Protein AF-B0E8V1-F1 (afdb_monomer)

Mean predicted aligned error: 4.67 Å

Nearest PDB structures (foldseek):
  6nig-assembly1_B  TM=5.002E-01  e=4.364E-02  Homo sapiens
  6loj-assembly1_A  TM=4.757E-01  e=1.336E-01  Shigella flexneri
  8vh4-assembly1_A  TM=4.862E-01  e=1.135E+00  Homo sapiens
  3a7b-assembly1_A  TM=3.003E-01  e=2.513E-01  Mus musculus
  3o53-assembly1_A  TM=4.246E-01  e=2.035E+00  Anopheles gambiae

Foldseek 3Di:
DPPQDEDEDDLCDQEDADEPHHDPCPQSVLNHQYYEYQEDDPHANPNHAEYEHAAHPDCPPLLRYCYQEYEYECYEDAEAAAQNHNHQEYHYECYEYAEYHHHLNHQYYAYENYEYQEYEDHQNHAYYHAYQHQNHAYYHHDAAYAEEEHENPQNHAAYEHHPNHQAYHYDPNCCVRHPCSVSCVVVVRYD

Sequence (191 aa):
MDVQCEWILPTTITELSALKENITNLSQLQQLKELTFSSIPQCSLEQLTSLELYEPQDFNGIEKLKCQEIHIFYYRGQELNLDKSTAKKIIIRDCFSNSLHLGNQVERLEISSSEFKTIECPESLKDLVLNNLDNLEEIKFNKSLKTFQCMRCMKLTKTELPITVESIKMMRSEQKHILNLDYFKEHNIIN

Structure (mmCIF, N/CA/C/O backbone):
data_AF-B0E8V1-F1
#
_entry.id   AF-B0E8V1-F1
#
loop_
_atom_site.group_PDB
_atom_site.id
_atom_site.type_symbol
_atom_site.label_atom_id
_atom_site.label_alt_id
_atom_site.label_comp_id
_atom_site.label_asym_id
_atom_site.label_entity_id
_atom_site.label_seq_id
_atom_site.pdbx_PDB_ins_code
_atom_site.Cartn_x
_atom_site.Cartn_y
_atom_site.Cartn_z
_atom_site.occupancy
_atom_site.B_iso_or_equiv
_atom_site.auth_seq_id
_atom_site.auth_comp_id
_atom_site.auth_asym_id
_atom_site.auth_atom_id
_atom_site.pdbx_PDB_model_num
ATOM 1 N N . MET A 1 1 ? -3.140 2.543 -36.703 1.00 46.78 1 MET A N 1
ATOM 2 C CA . MET A 1 1 ? -1.771 2.033 -36.503 1.00 46.78 1 MET A CA 1
ATOM 3 C C . MET A 1 1 ? -1.150 2.942 -35.474 1.00 46.78 1 MET A C 1
ATOM 5 O O . MET A 1 1 ? -0.819 4.066 -35.826 1.00 46.78 1 MET A O 1
ATOM 9 N N . ASP A 1 2 ? -1.081 2.501 -34.223 1.00 55.19 2 ASP A N 1
ATOM 10 C CA . ASP A 1 2 ? -0.285 3.214 -33.229 1.00 55.19 2 ASP A CA 1
ATOM 11 C C . ASP A 1 2 ? 1.179 2.946 -33.568 1.00 55.19 2 ASP A C 1
ATOM 13 O O . ASP A 1 2 ? 1.620 1.797 -33.608 1.00 55.19 2 ASP A O 1
ATOM 17 N N . VAL A 1 3 ? 1.907 3.997 -33.940 1.00 57.19 3 VAL A N 1
ATOM 18 C CA . VAL A 1 3 ? 3.350 3.910 -34.156 1.00 57.19 3 VAL A CA 1
ATOM 19 C C . VAL A 1 3 ? 3.968 3.771 -32.770 1.00 57.19 3 VAL A C 1
ATOM 21 O O . VAL A 1 3 ? 4.026 4.743 -32.024 1.00 57.19 3 VAL A O 1
ATOM 24 N N . GLN A 1 4 ? 4.382 2.559 -32.401 1.00 65.19 4 GLN A N 1
ATOM 25 C CA . GLN A 1 4 ? 5.199 2.364 -31.207 1.00 65.19 4 GLN A CA 1
ATOM 26 C C . GLN A 1 4 ? 6.587 2.935 -31.493 1.00 65.19 4 GLN A C 1
ATOM 28 O O . GLN A 1 4 ? 7.380 2.338 -32.219 1.00 65.19 4 GLN A O 1
ATOM 33 N N . CYS A 1 5 ? 6.849 4.128 -30.969 1.00 74.62 5 CYS A N 1
ATOM 34 C CA . CYS A 1 5 ? 8.179 4.712 -30.971 1.00 74.62 5 CYS A CA 1
ATOM 35 C C . CYS A 1 5 ? 9.061 3.961 -29.965 1.00 74.62 5 CYS A C 1
ATOM 37 O O . CYS A 1 5 ? 8.652 3.712 -28.831 1.00 74.62 5 CYS A O 1
ATOM 39 N N . GLU A 1 6 ? 10.274 3.606 -30.382 1.00 86.12 6 GLU A N 1
ATOM 40 C CA . GLU A 1 6 ? 11.307 3.089 -29.487 1.00 86.12 6 GLU A CA 1
ATOM 41 C C . GLU A 1 6 ? 12.130 4.255 -28.942 1.00 86.12 6 GLU A C 1
ATOM 43 O O . GLU A 1 6 ? 12.657 5.068 -29.706 1.00 86.12 6 GLU A O 1
ATOM 48 N N . TRP A 1 7 ? 12.251 4.337 -27.619 1.00 88.44 7 TRP A N 1
ATOM 49 C CA . TRP A 1 7 ? 12.996 5.401 -26.957 1.00 88.44 7 TRP A CA 1
ATOM 50 C C . TRP A 1 7 ? 14.296 4.869 -26.360 1.00 88.44 7 TRP A C 1
ATOM 52 O O . TRP A 1 7 ? 14.299 3.934 -25.557 1.00 88.44 7 TRP A O 1
ATOM 62 N N . ILE A 1 8 ? 15.401 5.532 -26.706 1.00 92.31 8 ILE A N 1
ATOM 63 C CA . ILE A 1 8 ? 16.705 5.357 -26.064 1.00 92.31 8 ILE A CA 1
ATOM 64 C C . ILE A 1 8 ? 16.960 6.598 -25.214 1.00 92.31 8 ILE A C 1
ATOM 66 O O . ILE A 1 8 ? 17.094 7.703 -25.742 1.00 92.31 8 ILE A O 1
ATOM 70 N N . LEU A 1 9 ? 17.023 6.422 -23.896 1.00 94.69 9 LEU A N 1
ATOM 71 C CA . LEU A 1 9 ? 17.174 7.523 -22.947 1.00 94.69 9 LEU A CA 1
ATOM 72 C C . LEU A 1 9 ? 18.628 7.674 -22.471 1.00 94.69 9 LEU A C 1
ATOM 74 O O . LEU A 1 9 ? 19.366 6.684 -22.426 1.00 94.69 9 LEU A O 1
ATOM 78 N N . PRO A 1 10 ? 19.064 8.882 -22.069 1.00 95.88 10 PRO A N 1
ATOM 79 C CA . PRO A 1 10 ? 20.364 9.068 -21.431 1.00 95.88 10 PRO A CA 1
ATOM 80 C C . PRO A 1 10 ? 20.488 8.237 -20.144 1.00 95.88 10 PRO A C 1
ATOM 82 O O . PRO A 1 10 ? 19.587 8.227 -19.312 1.00 95.88 10 PRO A O 1
ATOM 85 N N . THR A 1 11 ? 21.630 7.585 -19.923 1.00 96.00 11 THR A N 1
ATOM 86 C CA . THR A 1 11 ? 21.854 6.729 -18.736 1.00 96.00 11 THR A CA 1
ATOM 87 C C . THR A 1 11 ? 22.019 7.505 -17.425 1.00 96.00 11 THR A C 1
ATOM 89 O O . THR A 1 11 ? 22.091 6.904 -16.354 1.00 96.00 11 THR A O 1
ATOM 92 N N . THR 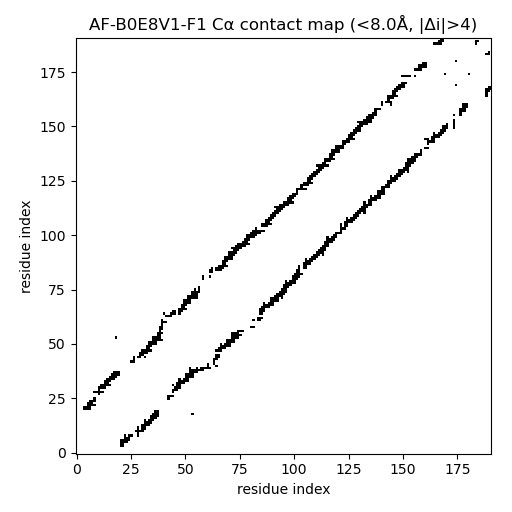A 1 12 ? 22.074 8.835 -17.503 1.00 96.81 12 THR A N 1
ATOM 93 C CA . THR A 1 12 ? 22.206 9.752 -16.366 1.00 96.81 12 THR A CA 1
ATOM 94 C C . THR A 1 12 ? 20.867 10.192 -15.779 1.00 96.81 12 THR A C 1
ATOM 96 O O . THR A 1 12 ? 20.864 10.993 -14.848 1.00 96.81 12 THR A O 1
ATOM 99 N N . ILE A 1 13 ? 19.728 9.755 -16.334 1.00 97.12 13 ILE A N 1
ATOM 100 C CA . ILE A 1 13 ? 18.427 10.135 -15.776 1.00 97.12 13 ILE A CA 1
ATOM 101 C C . ILE A 1 13 ? 18.229 9.501 -14.397 1.00 97.12 13 ILE A C 1
ATOM 103 O O . ILE A 1 13 ? 18.577 8.341 -14.168 1.00 97.12 13 ILE A O 1
ATOM 107 N N . THR A 1 14 ? 17.650 10.273 -13.484 1.00 97.62 14 THR A N 1
ATOM 108 C CA . THR A 1 14 ? 17.331 9.833 -12.120 1.00 97.62 14 THR A CA 1
ATOM 109 C C . THR A 1 14 ? 15.835 9.659 -11.899 1.00 97.62 14 THR A C 1
ATOM 111 O O . THR A 1 14 ? 15.440 8.946 -10.982 1.00 97.62 14 THR A O 1
ATOM 114 N N . GLU A 1 15 ? 15.013 10.255 -12.757 1.00 97.88 15 GLU A N 1
ATOM 115 C CA . GLU A 1 15 ? 13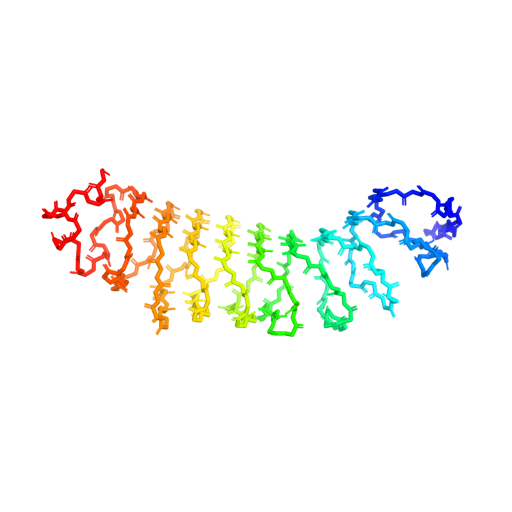.554 10.235 -12.692 1.00 97.88 15 GLU A CA 1
ATOM 116 C C . GLU A 1 15 ? 13.009 9.994 -14.102 1.00 97.88 15 GLU A C 1
ATOM 118 O O . GLU A 1 15 ? 13.502 10.577 -15.074 1.00 97.88 15 GLU A O 1
ATOM 123 N N . LEU A 1 16 ? 12.012 9.121 -14.224 1.00 96.75 16 LEU A N 1
ATOM 124 C CA . LEU A 1 16 ? 11.373 8.810 -15.498 1.00 96.75 16 LEU A CA 1
ATOM 125 C C . LEU A 1 16 ? 9.877 8.588 -15.306 1.00 96.75 16 LEU A C 1
ATOM 127 O O . LEU A 1 16 ? 9.473 7.736 -14.524 1.00 96.75 16 LEU A O 1
ATOM 131 N N . SER A 1 17 ? 9.066 9.286 -16.098 1.00 95.81 17 SER A N 1
ATOM 132 C CA . SER A 1 17 ? 7.646 8.983 -16.270 1.00 95.81 17 SER A CA 1
ATOM 133 C C . SER A 1 17 ? 7.377 8.663 -17.733 1.00 95.81 17 SER A C 1
ATOM 135 O O . SER A 1 17 ? 7.611 9.499 -18.605 1.00 95.81 17 SER A O 1
ATOM 137 N N . ALA A 1 18 ? 6.963 7.425 -18.005 1.00 91.38 18 ALA A N 1
ATOM 138 C CA . ALA A 1 18 ? 6.859 6.895 -19.362 1.00 91.38 18 ALA A CA 1
ATOM 139 C C . ALA A 1 18 ? 5.704 5.886 -19.474 1.00 91.38 18 ALA A C 1
ATOM 141 O O . ALA A 1 18 ? 5.903 4.680 -19.584 1.00 91.38 18 ALA A O 1
ATOM 142 N N . LEU A 1 19 ? 4.462 6.361 -19.402 1.00 88.69 19 LEU A N 1
ATOM 143 C CA . LEU A 1 19 ? 3.285 5.490 -19.447 1.00 88.69 19 LEU A CA 1
ATOM 144 C C . LEU A 1 19 ? 3.106 4.859 -20.833 1.00 88.69 19 LEU A C 1
ATOM 146 O O . LEU A 1 19 ? 2.995 5.575 -21.819 1.00 88.69 19 LEU A O 1
ATOM 150 N N . LYS A 1 20 ? 3.000 3.525 -20.900 1.00 81.75 20 LYS A N 1
ATOM 151 C CA . LYS A 1 20 ? 2.760 2.760 -22.145 1.00 81.75 20 LYS A CA 1
ATOM 152 C C . LYS A 1 20 ? 3.819 2.981 -23.250 1.00 81.75 20 LYS A C 1
ATOM 154 O O . LYS A 1 20 ? 3.571 2.633 -24.402 1.00 81.75 20 LYS A O 1
ATOM 159 N N . GLU A 1 21 ? 4.999 3.494 -22.897 1.00 81.88 21 GLU A N 1
ATOM 160 C CA . GLU A 1 21 ? 6.117 3.727 -23.822 1.00 81.88 21 GLU A CA 1
ATOM 161 C C . GLU A 1 21 ? 7.075 2.528 -23.887 1.00 81.88 21 GLU A C 1
ATOM 163 O O . GLU A 1 21 ? 7.323 1.848 -22.887 1.00 81.88 21 GLU A O 1
ATOM 168 N N . ASN A 1 22 ? 7.677 2.300 -25.058 1.00 85.06 22 ASN A N 1
ATOM 169 C CA . ASN A 1 22 ? 8.694 1.265 -25.244 1.00 85.06 22 ASN A CA 1
ATOM 170 C C . ASN A 1 22 ? 10.109 1.842 -25.048 1.00 85.06 22 ASN A C 1
ATOM 172 O O . ASN A 1 22 ? 10.706 2.395 -25.976 1.00 85.06 22 ASN A O 1
ATOM 176 N N . ILE A 1 23 ? 10.649 1.725 -23.830 1.00 90.88 23 ILE A N 1
ATOM 177 C CA . ILE A 1 23 ? 12.016 2.156 -23.493 1.00 90.88 23 ILE A CA 1
ATOM 178 C C . ILE A 1 23 ? 12.990 0.988 -23.697 1.00 90.88 23 ILE A C 1
ATOM 180 O O . ILE A 1 23 ? 13.090 0.091 -22.858 1.00 90.88 23 ILE A O 1
ATOM 184 N N . THR A 1 24 ? 13.757 1.002 -24.787 1.00 89.75 24 THR A N 1
ATOM 185 C CA . THR A 1 24 ? 14.612 -0.135 -25.181 1.00 89.75 24 THR A CA 1
ATOM 186 C C . THR A 1 24 ? 15.817 -0.331 -24.267 1.00 89.75 24 THR A C 1
ATOM 188 O O . THR A 1 24 ? 16.311 -1.448 -24.120 1.00 89.75 24 THR A O 1
ATOM 191 N N . ASN A 1 25 ? 16.318 0.743 -23.650 1.00 93.75 25 ASN A N 1
ATOM 192 C CA . ASN A 1 25 ? 17.511 0.706 -22.807 1.00 93.75 25 ASN A CA 1
ATOM 193 C C . ASN A 1 25 ? 17.218 0.846 -21.306 1.00 93.75 25 ASN A C 1
ATOM 195 O O . ASN A 1 25 ? 18.120 1.218 -20.558 1.00 93.75 25 ASN A O 1
ATOM 199 N N . LEU A 1 26 ? 16.003 0.512 -20.844 1.00 94.56 26 LEU A N 1
ATOM 200 C CA . LEU A 1 26 ? 15.611 0.630 -19.430 1.00 94.56 26 LEU A CA 1
ATOM 201 C C . LEU A 1 26 ? 16.609 -0.061 -18.482 1.00 94.56 26 LEU A C 1
ATOM 203 O O . LEU A 1 26 ? 16.994 0.507 -17.465 1.00 94.56 26 LEU A O 1
ATOM 207 N N . SER A 1 27 ? 17.126 -1.235 -18.859 1.00 94.56 27 SER A N 1
ATOM 208 C CA . SER A 1 27 ? 18.124 -1.976 -18.072 1.00 94.56 27 SER A CA 1
ATOM 209 C C . SER A 1 27 ? 19.482 -1.274 -17.941 1.00 94.56 27 SER A C 1
ATOM 211 O O . SER A 1 27 ? 20.321 -1.710 -17.157 1.00 94.56 27 SER A O 1
ATOM 213 N N . GLN A 1 28 ? 19.746 -0.221 -18.716 1.00 96.25 28 GLN A N 1
ATOM 214 C CA . GLN A 1 28 ? 20.981 0.568 -18.659 1.00 96.25 28 GLN A CA 1
ATOM 215 C C . GLN A 1 28 ? 20.837 1.810 -17.765 1.00 96.25 28 GLN A C 1
ATOM 217 O O . GLN A 1 28 ? 21.841 2.447 -17.443 1.00 96.25 28 GLN A O 1
ATOM 222 N N . LEU A 1 29 ? 19.617 2.149 -17.332 1.00 96.31 29 LEU A N 1
ATOM 223 C CA . LEU A 1 29 ? 19.309 3.345 -16.540 1.00 96.31 29 LEU A CA 1
ATOM 224 C C . LEU A 1 29 ? 19.600 3.110 -15.048 1.00 96.31 29 LEU A C 1
ATOM 226 O O . LEU A 1 29 ? 18.738 3.246 -14.190 1.00 96.31 29 LEU A O 1
ATOM 230 N N . GLN A 1 30 ? 20.836 2.732 -14.722 1.00 95.50 30 GLN A N 1
ATOM 231 C CA . GLN A 1 30 ? 21.222 2.316 -13.365 1.00 95.50 30 GLN A CA 1
ATOM 232 C C . GLN A 1 30 ? 21.308 3.469 -12.350 1.00 95.50 30 GLN A C 1
ATOM 234 O O . GLN A 1 30 ? 21.492 3.214 -11.165 1.00 95.50 30 GLN A O 1
ATOM 239 N N . GLN A 1 31 ? 21.174 4.726 -12.785 1.00 96.69 31 GLN A N 1
ATOM 240 C CA . GLN A 1 31 ? 21.062 5.896 -11.900 1.00 96.69 31 GLN A CA 1
ATOM 241 C C . GLN A 1 31 ? 19.605 6.254 -11.561 1.00 96.69 31 GLN A C 1
ATOM 243 O O . GLN A 1 31 ? 19.378 7.158 -10.755 1.00 96.69 31 GLN A O 1
ATOM 248 N N . LEU A 1 32 ? 18.634 5.553 -12.157 1.00 97.56 32 LEU A N 1
ATOM 249 C CA . LEU A 1 32 ? 17.210 5.807 -11.985 1.00 97.56 32 LEU A CA 1
ATOM 250 C C . LEU A 1 32 ? 16.774 5.500 -10.547 1.00 97.56 32 LEU A C 1
ATOM 252 O O . LEU A 1 32 ? 16.978 4.392 -10.053 1.00 97.56 32 LEU A O 1
ATOM 256 N N . LYS A 1 33 ? 16.166 6.490 -9.893 1.00 97.62 33 LYS A N 1
ATOM 257 C CA . LYS A 1 33 ? 15.664 6.436 -8.513 1.00 97.62 33 LYS A CA 1
ATOM 258 C C . LYS A 1 33 ? 14.146 6.409 -8.443 1.00 97.62 33 LYS A C 1
ATOM 260 O O . LYS A 1 33 ? 13.596 5.797 -7.525 1.00 97.62 33 LYS A O 1
ATOM 265 N N . GLU A 1 34 ? 13.488 7.040 -9.409 1.00 98.00 34 GLU A N 1
ATOM 266 C CA . GLU A 1 34 ? 12.033 7.134 -9.480 1.00 98.00 34 GLU A CA 1
ATOM 267 C C . GLU A 1 34 ? 11.555 6.748 -10.874 1.00 98.00 34 GLU A C 1
ATOM 269 O O . GLU A 1 34 ? 12.074 7.234 -11.883 1.00 98.00 34 GLU A O 1
ATOM 274 N N . LEU A 1 35 ? 10.573 5.854 -10.924 1.00 97.31 35 LEU A N 1
ATOM 275 C CA . LEU A 1 35 ? 10.002 5.369 -12.169 1.00 97.31 35 LEU A CA 1
ATOM 276 C C . LEU A 1 35 ? 8.482 5.347 -12.078 1.00 97.31 35 LEU A C 1
ATOM 278 O O . LEU A 1 35 ? 7.929 4.635 -11.244 1.00 97.31 35 LEU A O 1
ATOM 282 N N . THR A 1 36 ? 7.822 6.045 -12.994 1.00 97.12 36 THR A N 1
ATOM 283 C CA . THR A 1 36 ? 6.385 5.939 -13.240 1.00 97.12 36 THR A CA 1
ATOM 284 C C . THR A 1 36 ? 6.153 5.172 -14.538 1.00 97.12 36 THR A C 1
ATOM 286 O O . THR A 1 36 ? 6.586 5.593 -15.616 1.00 97.12 36 THR A O 1
ATOM 289 N N . PHE A 1 37 ? 5.475 4.030 -14.442 1.00 94.75 37 PHE A N 1
ATOM 290 C CA . PHE A 1 37 ? 5.303 3.099 -15.555 1.00 94.75 37 PHE A CA 1
ATOM 291 C C . PHE A 1 37 ? 3.935 2.408 -15.531 1.00 94.75 37 PHE A C 1
ATOM 293 O O . PHE A 1 37 ? 3.165 2.546 -14.583 1.00 94.75 37 PHE A O 1
ATOM 300 N N . SER A 1 38 ? 3.613 1.660 -16.589 1.00 93.00 38 SER A N 1
ATOM 301 C CA . SER A 1 38 ? 2.351 0.899 -16.675 1.00 93.00 38 SER A CA 1
ATOM 302 C C . SER A 1 38 ? 2.496 -0.588 -16.342 1.00 93.00 38 SER A C 1
ATOM 304 O O . SER A 1 38 ? 1.504 -1.302 -16.243 1.00 93.00 38 SER A O 1
ATOM 306 N N . SER A 1 39 ? 3.722 -1.081 -16.172 1.00 92.31 39 SER A N 1
ATOM 307 C CA . SER A 1 39 ? 4.012 -2.489 -15.883 1.00 92.31 39 SER A CA 1
ATOM 308 C C . SER A 1 39 ? 5.239 -2.623 -14.988 1.00 92.31 39 SER A C 1
ATOM 310 O O . SER A 1 39 ? 6.014 -1.683 -14.857 1.00 92.31 39 SER A O 1
ATOM 312 N N . ILE A 1 40 ? 5.464 -3.799 -14.404 1.00 93.56 40 ILE A N 1
ATOM 313 C CA . ILE A 1 40 ? 6.697 -4.083 -13.659 1.00 93.56 40 ILE A CA 1
ATOM 314 C C . ILE A 1 40 ? 7.884 -4.203 -14.633 1.00 93.56 40 ILE A C 1
ATOM 316 O O . ILE A 1 40 ? 7.839 -5.060 -15.525 1.00 93.56 40 ILE A O 1
ATOM 320 N N . PRO A 1 41 ? 8.961 -3.404 -14.482 1.00 92.75 41 PRO A N 1
ATOM 321 C CA . PRO A 1 41 ? 10.201 -3.621 -15.222 1.00 92.75 41 PRO A CA 1
ATOM 322 C C . PRO A 1 41 ? 10.751 -5.039 -15.032 1.00 92.75 41 PRO A C 1
ATOM 324 O O . PRO A 1 41 ? 10.920 -5.510 -13.911 1.00 92.75 41 PRO A O 1
ATOM 327 N N . GLN A 1 42 ? 11.092 -5.710 -16.133 1.00 91.19 42 GLN A N 1
ATOM 328 C CA . GLN A 1 42 ? 11.644 -7.075 -16.103 1.00 91.19 42 GLN A CA 1
ATOM 329 C C . GLN A 1 42 ? 13.180 -7.115 -15.998 1.00 91.19 42 GLN A C 1
ATOM 331 O O . GLN A 1 42 ? 13.793 -8.173 -16.150 1.00 91.19 42 GLN A O 1
ATOM 336 N N . CYS A 1 43 ? 13.806 -5.970 -15.723 1.00 91.06 43 CYS A N 1
ATOM 337 C CA . CYS A 1 43 ? 15.243 -5.801 -15.534 1.00 91.06 43 CYS A CA 1
ATOM 338 C C . CYS A 1 43 ? 15.562 -5.273 -14.129 1.00 91.06 43 CYS A C 1
ATOM 340 O O . CYS A 1 43 ? 14.706 -4.674 -13.482 1.00 91.06 43 CYS A O 1
ATOM 342 N N . SER A 1 44 ? 16.808 -5.452 -13.676 1.00 90.81 44 SER A N 1
ATOM 343 C CA . SER A 1 44 ? 17.253 -4.851 -12.412 1.00 90.81 44 SER A CA 1
ATOM 344 C C . SER A 1 44 ? 17.502 -3.349 -12.565 1.00 90.81 44 SER A C 1
ATOM 346 O O . SER A 1 44 ? 18.112 -2.909 -13.545 1.00 90.81 44 SER A O 1
ATOM 348 N N . LEU A 1 45 ? 17.060 -2.584 -11.569 1.00 94.00 45 LEU A N 1
ATOM 349 C CA . LEU A 1 45 ? 17.296 -1.150 -11.416 1.00 94.00 45 LEU A CA 1
ATOM 350 C C . LEU A 1 45 ? 17.818 -0.917 -9.992 1.00 94.00 45 LEU A C 1
ATOM 352 O O . LEU A 1 45 ? 17.043 -0.719 -9.060 1.00 94.00 45 LEU A O 1
ATOM 356 N N . GLU A 1 46 ? 19.137 -1.006 -9.798 1.00 92.25 46 GLU A N 1
ATOM 357 C CA . GLU A 1 46 ? 19.730 -1.136 -8.453 1.00 92.25 46 GLU A CA 1
ATOM 358 C C . GLU A 1 46 ? 19.570 0.111 -7.566 1.00 92.25 46 GLU A C 1
ATOM 360 O O . GLU A 1 46 ? 19.659 0.004 -6.345 1.00 92.25 46 GLU A O 1
ATOM 365 N N . GLN A 1 47 ? 19.357 1.289 -8.159 1.00 95.62 47 GLN A N 1
ATOM 366 C CA . GLN A 1 47 ? 19.163 2.552 -7.433 1.00 95.62 47 GLN A CA 1
ATOM 367 C C . GLN A 1 47 ? 17.685 2.944 -7.285 1.00 95.62 47 GLN A C 1
ATOM 369 O O . GLN A 1 47 ? 17.398 3.982 -6.689 1.00 95.62 47 GLN A O 1
ATOM 374 N N . LEU A 1 48 ? 16.753 2.133 -7.804 1.00 96.69 48 LEU A N 1
ATOM 375 C CA . LEU A 1 48 ? 15.333 2.463 -7.816 1.00 96.69 48 LEU A CA 1
ATOM 376 C C . LEU A 1 48 ? 14.763 2.427 -6.396 1.00 96.69 48 LEU A C 1
ATOM 378 O O . LEU A 1 48 ? 14.637 1.368 -5.783 1.00 96.69 48 LEU A O 1
ATOM 382 N N . THR A 1 49 ? 14.375 3.590 -5.884 1.00 96.50 49 THR A N 1
ATOM 383 C CA . THR A 1 49 ? 13.803 3.741 -4.544 1.00 96.50 49 THR A CA 1
ATOM 384 C C . THR A 1 49 ? 12.283 3.838 -4.558 1.00 96.50 49 THR A C 1
ATOM 386 O O . THR A 1 49 ? 11.656 3.357 -3.612 1.00 96.50 49 THR A O 1
ATOM 389 N N . SER A 1 50 ? 11.704 4.410 -5.619 1.00 97.75 50 SER A N 1
ATOM 390 C CA . SER A 1 50 ? 10.262 4.620 -5.771 1.00 97.75 50 SER A CA 1
ATOM 391 C C . SER A 1 50 ? 9.769 4.104 -7.120 1.00 97.75 50 SER A C 1
ATOM 393 O O . SER A 1 50 ? 10.362 4.406 -8.157 1.00 97.75 50 SER A O 1
ATOM 395 N N . LEU A 1 51 ? 8.680 3.339 -7.103 1.00 97.81 51 LEU A N 1
ATOM 396 C CA . LEU A 1 51 ? 7.999 2.853 -8.299 1.00 97.81 51 LEU A CA 1
ATOM 397 C C . LEU A 1 51 ? 6.524 3.248 -8.251 1.00 97.81 51 LEU A C 1
ATOM 399 O O . LEU A 1 51 ? 5.805 2.862 -7.333 1.00 97.81 51 LEU A O 1
ATOM 403 N N . GLU A 1 52 ? 6.056 3.948 -9.273 1.00 98.19 52 GLU A N 1
ATOM 404 C CA . GLU A 1 52 ? 4.644 4.239 -9.480 1.00 98.19 52 GLU A CA 1
ATOM 405 C C . GLU A 1 52 ? 4.101 3.428 -10.657 1.00 98.19 52 GLU A C 1
ATOM 407 O O . GLU A 1 52 ? 4.652 3.448 -11.759 1.00 98.19 52 GLU A O 1
ATOM 412 N N . LEU A 1 53 ? 2.998 2.722 -10.430 1.00 97.62 53 LEU A N 1
ATOM 413 C CA . LEU A 1 53 ? 2.348 1.877 -11.422 1.00 97.62 53 LEU A CA 1
ATOM 414 C C . LEU A 1 53 ? 0.961 2.417 -11.745 1.00 97.62 53 LEU A C 1
ATOM 416 O O . LEU A 1 53 ? 0.090 2.458 -10.876 1.00 97.62 53 LEU A O 1
ATOM 420 N N . TYR A 1 54 ? 0.748 2.783 -13.006 1.00 97.00 54 TYR A N 1
ATOM 421 C CA . TYR A 1 54 ? -0.541 3.240 -13.523 1.00 97.00 54 TYR A CA 1
ATOM 422 C C . TYR A 1 54 ? -1.199 2.161 -14.376 1.00 97.00 54 TYR A C 1
ATOM 424 O O . TYR A 1 54 ? -0.651 1.763 -15.404 1.00 97.00 54 TYR A O 1
ATOM 432 N N . GLU A 1 55 ? -2.395 1.734 -13.966 1.00 95.88 55 GLU A N 1
ATOM 433 C CA . GLU A 1 55 ? -3.175 0.675 -14.623 1.00 95.88 55 GLU A CA 1
ATOM 434 C C . GLU A 1 55 ? -2.398 -0.653 -14.811 1.00 95.88 55 GLU A C 1
ATOM 436 O O . GLU A 1 55 ? -2.487 -1.261 -15.889 1.00 95.88 55 GLU A O 1
ATOM 441 N N . PRO A 1 56 ? -1.627 -1.140 -13.808 1.00 95.12 56 PRO A N 1
ATOM 442 C CA . PRO A 1 56 ? -0.880 -2.383 -13.969 1.00 95.12 56 PRO A CA 1
ATOM 443 C C . PRO A 1 56 ? -1.825 -3.567 -14.198 1.00 95.12 56 PRO A C 1
ATOM 445 O O . PRO A 1 56 ? -2.916 -3.624 -13.632 1.00 95.12 56 PRO A O 1
ATOM 448 N N . GLN A 1 57 ? -1.396 -4.521 -15.024 1.00 92.00 57 GLN A N 1
ATOM 449 C CA . GLN A 1 57 ? -2.172 -5.732 -15.325 1.00 92.00 57 GLN A CA 1
ATOM 450 C C . GLN A 1 57 ? -1.827 -6.890 -14.380 1.00 92.00 57 GLN A C 1
ATOM 452 O O . GLN A 1 57 ? -2.707 -7.642 -13.965 1.00 92.00 57 GLN A O 1
ATOM 457 N N . ASP A 1 58 ? -0.554 -7.007 -14.002 1.00 91.12 58 ASP A N 1
ATOM 458 C CA . ASP A 1 58 ? -0.051 -7.968 -13.026 1.00 91.12 58 ASP A CA 1
ATOM 459 C C . ASP A 1 58 ? 1.193 -7.413 -12.310 1.00 91.12 58 ASP A C 1
ATOM 461 O O . ASP A 1 58 ? 1.707 -6.345 -12.657 1.00 91.12 58 ASP A O 1
ATOM 465 N N . PHE A 1 59 ? 1.655 -8.137 -11.290 1.00 93.50 59 PHE A N 1
ATOM 466 C CA . PHE A 1 59 ? 2.799 -7.764 -10.452 1.00 93.50 59 PHE A CA 1
ATOM 467 C C . PHE A 1 59 ? 3.953 -8.776 -10.558 1.00 93.50 59 PHE A C 1
ATOM 469 O O . PHE A 1 59 ? 4.780 -8.892 -9.651 1.00 93.50 59 PHE A O 1
ATOM 476 N N . ASN A 1 60 ? 4.026 -9.541 -11.652 1.00 91.56 60 ASN A N 1
ATOM 477 C CA . ASN A 1 60 ? 5.051 -10.565 -11.819 1.00 91.56 60 ASN A CA 1
ATOM 478 C C . ASN A 1 60 ? 6.452 -9.945 -11.916 1.00 91.56 60 ASN A C 1
ATOM 480 O O . ASN A 1 60 ? 6.716 -9.052 -12.726 1.00 91.56 60 ASN A O 1
ATOM 484 N N . GLY A 1 61 ? 7.382 -10.470 -11.116 1.00 91.19 61 GLY A N 1
ATOM 485 C CA . GLY A 1 61 ? 8.762 -9.995 -11.070 1.00 91.19 61 GLY A CA 1
ATOM 486 C C . GLY A 1 61 ? 8.984 -8.808 -10.136 1.00 91.19 61 GLY A C 1
ATOM 487 O O . GLY A 1 61 ? 10.100 -8.288 -10.114 1.00 91.19 61 GLY A O 1
ATOM 488 N N . ILE A 1 62 ? 7.979 -8.394 -9.352 1.00 93.06 62 ILE A N 1
ATOM 489 C CA . ILE A 1 62 ? 8.121 -7.313 -8.368 1.00 93.06 62 ILE A CA 1
ATOM 490 C C . ILE A 1 62 ? 9.265 -7.577 -7.376 1.00 93.06 62 ILE A C 1
ATOM 492 O O . ILE A 1 62 ? 9.939 -6.644 -6.955 1.00 93.06 62 ILE A O 1
ATOM 496 N N . GLU A 1 63 ? 9.561 -8.845 -7.077 1.00 91.12 63 GLU A N 1
ATOM 497 C CA . GLU A 1 63 ? 10.656 -9.267 -6.196 1.00 91.12 63 GLU A CA 1
ATOM 498 C C . GLU A 1 63 ? 12.056 -8.916 -6.710 1.00 91.12 63 GLU A C 1
ATOM 500 O O . GLU A 1 63 ? 13.023 -8.912 -5.949 1.00 91.12 63 GLU A O 1
ATOM 505 N N . LYS A 1 64 ? 12.185 -8.641 -8.013 1.00 89.00 64 LYS A N 1
ATOM 506 C CA . LYS A 1 64 ? 13.453 -8.232 -8.628 1.00 89.00 64 LYS A CA 1
ATOM 507 C C . LYS A 1 64 ? 13.748 -6.754 -8.383 1.00 89.00 64 LYS A C 1
ATOM 509 O O . LYS A 1 64 ? 14.890 -6.332 -8.554 1.00 89.00 64 LYS A O 1
ATOM 514 N N . LEU A 1 65 ? 12.737 -5.972 -8.004 1.00 90.75 65 LEU A N 1
ATOM 515 C CA . LEU A 1 65 ? 12.849 -4.538 -7.782 1.00 90.75 65 LEU A CA 1
ATOM 516 C C . LEU A 1 65 ? 13.035 -4.268 -6.293 1.00 90.75 65 LEU A C 1
ATOM 518 O O . LEU A 1 65 ? 12.158 -4.545 -5.480 1.00 90.75 65 LEU A O 1
ATOM 522 N N . LYS A 1 66 ? 14.180 -3.687 -5.933 1.00 87.75 66 LYS A N 1
ATOM 523 C CA . LYS A 1 66 ? 14.526 -3.352 -4.543 1.00 87.75 66 LYS A CA 1
ATOM 524 C C . LYS A 1 66 ? 13.967 -1.989 -4.116 1.00 87.75 66 LYS A C 1
ATOM 526 O O . LYS A 1 66 ? 14.667 -1.188 -3.496 1.00 87.75 66 LYS A O 1
ATOM 531 N N . CYS A 1 67 ? 12.712 -1.713 -4.458 1.00 92.12 67 CYS A N 1
ATOM 532 C CA . CYS A 1 67 ? 12.075 -0.437 -4.146 1.00 92.12 67 CYS A CA 1
ATOM 533 C C . CYS A 1 67 ? 11.751 -0.341 -2.652 1.0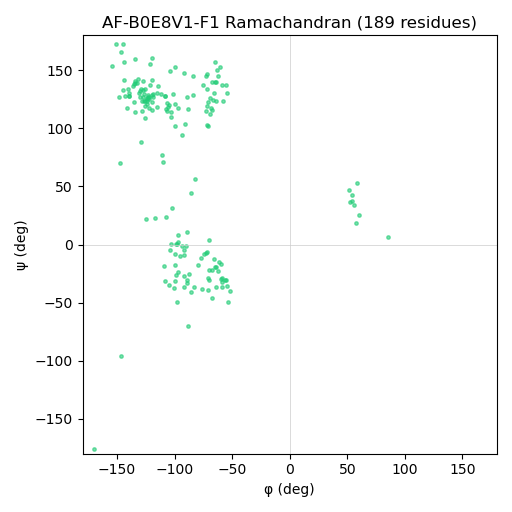0 92.12 67 CYS A C 1
ATOM 535 O O . CYS A 1 67 ? 11.393 -1.334 -2.016 1.00 92.12 67 CYS A O 1
ATOM 537 N N . GLN A 1 68 ? 11.861 0.867 -2.097 1.00 95.44 68 GLN A N 1
ATOM 538 C CA . GLN A 1 68 ? 11.422 1.175 -0.733 1.00 95.44 68 GLN A CA 1
ATOM 539 C C . GLN A 1 68 ? 9.957 1.618 -0.709 1.00 95.44 68 GLN A C 1
ATOM 541 O O . GLN A 1 68 ? 9.252 1.354 0.268 1.00 95.44 68 GLN A O 1
ATOM 546 N N . GLU A 1 69 ? 9.505 2.257 -1.788 1.00 98.00 69 GLU A N 1
ATOM 547 C CA . GLU A 1 69 ? 8.167 2.812 -1.934 1.00 98.00 69 GLU A CA 1
ATOM 548 C C . GLU A 1 69 ? 7.524 2.350 -3.246 1.00 98.00 69 GLU A C 1
ATOM 550 O O . GLU A 1 69 ? 8.161 2.362 -4.300 1.00 98.00 69 GLU A O 1
ATOM 555 N N . ILE A 1 70 ? 6.264 1.920 -3.167 1.00 98.19 70 ILE A N 1
ATOM 556 C CA . ILE A 1 70 ? 5.449 1.563 -4.330 1.00 98.19 70 ILE A CA 1
ATOM 557 C C . ILE A 1 70 ? 4.127 2.321 -4.270 1.00 98.19 70 ILE A C 1
ATOM 559 O O . ILE A 1 70 ? 3.440 2.306 -3.247 1.00 98.19 70 ILE A O 1
ATOM 563 N N . HIS A 1 71 ? 3.746 2.924 -5.391 1.00 98.50 71 HIS A N 1
ATOM 564 C CA . HIS A 1 71 ? 2.431 3.516 -5.599 1.00 98.50 71 HIS A CA 1
ATOM 565 C C . HIS A 1 71 ? 1.692 2.751 -6.685 1.00 98.50 71 HIS A C 1
ATOM 567 O O . HIS A 1 71 ? 2.263 2.434 -7.726 1.00 98.50 71 HIS A O 1
ATOM 573 N N . ILE A 1 72 ? 0.416 2.468 -6.457 1.00 98.31 72 ILE A N 1
ATOM 574 C CA . ILE A 1 72 ? -0.432 1.739 -7.395 1.00 98.31 72 ILE A CA 1
ATOM 575 C C . ILE A 1 72 ? -1.682 2.560 -7.643 1.00 98.31 72 ILE A C 1
ATOM 577 O O . ILE A 1 72 ? -2.422 2.886 -6.713 1.00 98.31 72 ILE A O 1
ATOM 581 N N . PHE A 1 73 ? -1.925 2.850 -8.913 1.00 98.12 73 PHE A N 1
ATOM 582 C CA . PHE A 1 73 ? -3.055 3.630 -9.375 1.00 98.12 73 PHE A CA 1
ATOM 583 C C . PHE A 1 73 ? -3.884 2.804 -10.349 1.00 98.12 73 PHE A C 1
ATOM 585 O O . PHE A 1 73 ? -3.350 2.147 -11.244 1.00 98.12 73 PHE A O 1
ATOM 592 N N . TYR A 1 74 ? -5.206 2.875 -10.205 1.00 97.06 74 TYR A N 1
ATOM 593 C CA . TYR A 1 74 ? -6.154 2.353 -11.193 1.00 97.06 74 TYR A CA 1
ATOM 594 C C . TYR A 1 74 ? -6.055 0.842 -11.480 1.00 97.06 74 TYR A C 1
ATOM 596 O O . TYR A 1 74 ? -6.493 0.383 -12.533 1.00 97.06 74 TYR A O 1
ATOM 604 N N . TYR A 1 75 ? -5.551 0.036 -10.540 1.00 96.75 75 TYR A N 1
ATOM 605 C CA . TYR A 1 75 ? -5.568 -1.425 -10.674 1.00 96.75 75 TYR A CA 1
ATOM 606 C C . TYR A 1 75 ? -7.007 -1.965 -10.689 1.00 96.75 75 TYR A C 1
ATOM 608 O O . TYR A 1 75 ? -7.873 -1.494 -9.942 1.00 96.75 75 TYR A O 1
ATOM 616 N N . ARG A 1 76 ? -7.274 -2.959 -11.540 1.00 95.44 76 ARG A N 1
ATOM 617 C CA . ARG A 1 76 ? -8.551 -3.680 -11.618 1.00 95.44 76 ARG A CA 1
ATOM 618 C C . ARG A 1 76 ? -8.255 -5.173 -11.697 1.00 95.44 76 ARG A C 1
ATOM 620 O O . ARG A 1 76 ? -7.709 -5.634 -12.692 1.00 95.44 76 ARG A O 1
ATOM 627 N N . GLY A 1 77 ? -8.641 -5.929 -10.679 1.00 92.88 77 GLY A N 1
ATOM 628 C CA . GLY A 1 77 ? -8.443 -7.375 -10.670 1.00 92.88 77 GLY A CA 1
ATOM 629 C C . GLY A 1 77 ? -9.179 -8.051 -9.527 1.00 92.88 77 GLY A C 1
ATOM 630 O O . GLY A 1 77 ? -9.943 -7.416 -8.810 1.00 92.88 77 GLY A O 1
ATOM 631 N N . GLN A 1 78 ? -8.995 -9.361 -9.379 1.00 90.06 78 GLN A N 1
ATOM 632 C CA . GLN A 1 78 ? -9.601 -10.097 -8.264 1.00 90.06 78 GLN A CA 1
ATOM 633 C C . GLN A 1 78 ? -8.766 -10.005 -6.986 1.00 90.06 78 GLN A C 1
ATOM 635 O O . GLN A 1 78 ? -9.342 -9.928 -5.902 1.00 90.06 78 GLN A O 1
ATOM 640 N N . GLU A 1 79 ? -7.441 -10.007 -7.125 1.00 90.69 79 GLU A N 1
ATOM 641 C CA . GLU A 1 79 ? -6.476 -10.053 -6.030 1.00 90.69 79 GLU A CA 1
ATOM 642 C C . GLU A 1 79 ? -5.311 -9.109 -6.335 1.00 90.69 79 GLU A C 1
ATOM 644 O O . GLU A 1 79 ? -4.689 -9.211 -7.392 1.00 90.69 79 GLU A O 1
ATOM 649 N N . LEU A 1 80 ? -4.983 -8.221 -5.395 1.00 93.62 80 LEU A N 1
ATOM 650 C CA . LEU A 1 80 ? -3.788 -7.387 -5.464 1.00 93.62 80 LEU A CA 1
ATOM 651 C C . LEU A 1 80 ? -2.716 -8.029 -4.575 1.00 93.62 80 LEU A C 1
ATOM 653 O O . LEU A 1 80 ? -2.774 -7.904 -3.352 1.00 93.62 80 LEU A O 1
ATOM 657 N N . ASN A 1 81 ? -1.757 -8.730 -5.186 1.00 92.50 81 ASN A N 1
ATOM 658 C CA . ASN A 1 81 ? -0.715 -9.464 -4.465 1.00 92.50 81 ASN A CA 1
ATOM 659 C C . ASN A 1 81 ? 0.655 -8.776 -4.568 1.00 92.50 81 ASN A C 1
ATOM 661 O O . ASN A 1 81 ? 1.228 -8.663 -5.652 1.00 92.50 81 ASN A O 1
ATOM 665 N N . LEU A 1 82 ? 1.185 -8.343 -3.422 1.00 94.25 82 LEU A N 1
ATOM 666 C CA . LEU A 1 82 ? 2.499 -7.713 -3.271 1.00 94.25 82 LEU A CA 1
ATOM 667 C C . LEU A 1 82 ? 3.374 -8.448 -2.246 1.00 94.25 82 LEU A C 1
ATOM 669 O O . LEU A 1 82 ? 4.316 -7.859 -1.714 1.00 94.25 82 LEU A O 1
ATOM 673 N N . ASP A 1 83 ? 3.101 -9.725 -1.969 1.00 92.75 83 ASP A N 1
ATOM 674 C CA . ASP A 1 83 ? 3.785 -10.490 -0.913 1.00 92.75 83 ASP A CA 1
ATOM 675 C C . ASP A 1 83 ? 5.297 -10.572 -1.120 1.00 92.7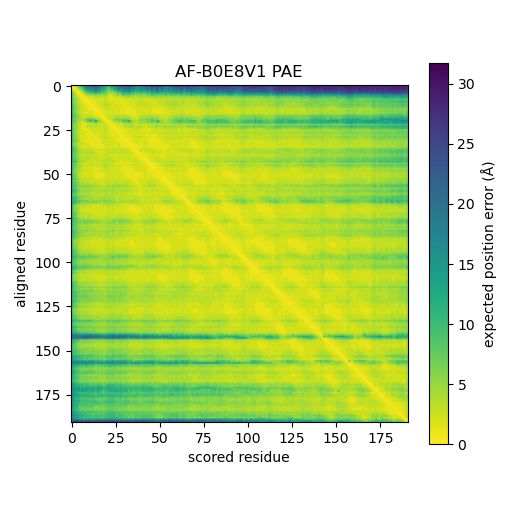5 83 ASP A C 1
ATOM 677 O O . ASP A 1 83 ? 6.069 -10.602 -0.163 1.00 92.75 83 ASP A O 1
ATOM 681 N N . LYS A 1 84 ? 5.726 -10.588 -2.386 1.00 93.06 84 LYS A N 1
ATOM 682 C CA . LYS A 1 84 ? 7.141 -10.668 -2.762 1.00 93.06 84 LYS A CA 1
ATOM 683 C C . LYS A 1 84 ? 7.811 -9.314 -2.991 1.00 93.06 84 LYS A C 1
ATOM 685 O O . LYS A 1 84 ? 8.994 -9.277 -3.318 1.00 93.06 84 LYS A O 1
ATOM 690 N N . SER A 1 85 ? 7.074 -8.212 -2.864 1.00 93.38 85 SER A N 1
ATOM 691 C CA . SER A 1 85 ? 7.667 -6.876 -2.911 1.00 93.38 85 SER A CA 1
ATOM 692 C C . SER A 1 85 ? 8.682 -6.718 -1.778 1.00 93.38 85 SER A C 1
ATOM 694 O O . SER A 1 85 ? 8.528 -7.343 -0.734 1.00 93.38 85 SER A O 1
ATOM 696 N N . THR A 1 86 ? 9.690 -5.861 -1.943 1.00 92.69 86 THR A N 1
ATOM 697 C CA . THR A 1 86 ? 10.584 -5.441 -0.848 1.00 92.69 86 THR A CA 1
ATOM 698 C C . THR A 1 86 ? 10.189 -4.097 -0.235 1.00 92.69 86 THR A C 1
ATOM 700 O O . THR A 1 86 ? 10.880 -3.605 0.658 1.00 92.69 86 THR A O 1
ATOM 703 N N . ALA A 1 87 ? 9.110 -3.479 -0.723 1.00 96.38 87 ALA A N 1
ATOM 704 C CA . ALA A 1 87 ? 8.713 -2.139 -0.318 1.00 96.38 87 ALA A CA 1
ATOM 705 C C . ALA A 1 87 ? 8.320 -2.084 1.158 1.00 96.38 87 ALA A C 1
ATOM 707 O O . ALA A 1 87 ? 7.634 -2.968 1.675 1.00 96.38 87 ALA A O 1
ATOM 708 N N . LYS A 1 88 ? 8.735 -1.000 1.814 1.00 97.44 88 LYS A N 1
ATOM 709 C CA . LYS A 1 88 ? 8.346 -0.657 3.184 1.00 97.44 88 LYS A CA 1
ATOM 710 C C . LYS A 1 88 ? 7.112 0.230 3.220 1.00 97.44 88 LYS A C 1
ATOM 712 O O . LYS A 1 88 ? 6.389 0.225 4.213 1.00 97.44 88 LYS A O 1
ATOM 717 N N . LYS A 1 89 ? 6.883 1.006 2.161 1.00 98.31 89 LYS A N 1
ATOM 718 C CA . LYS A 1 89 ? 5.743 1.908 2.029 1.00 98.31 89 LYS A CA 1
ATOM 719 C C . LYS A 1 89 ? 4.962 1.577 0.768 1.00 98.31 89 LYS A C 1
ATOM 721 O O . LYS A 1 89 ? 5.538 1.496 -0.314 1.00 98.31 89 LYS A O 1
ATOM 726 N N . ILE A 1 90 ? 3.655 1.405 0.923 1.00 98.38 90 ILE A N 1
ATOM 727 C CA . ILE A 1 90 ? 2.739 1.131 -0.182 1.00 98.38 90 ILE A CA 1
ATOM 728 C C . ILE A 1 90 ? 1.605 2.150 -0.155 1.00 98.38 90 ILE A C 1
ATOM 730 O O . ILE A 1 90 ? 0.974 2.362 0.882 1.00 98.38 90 ILE A O 1
ATOM 734 N N . ILE A 1 91 ? 1.356 2.772 -1.304 1.00 98.62 91 ILE A N 1
ATOM 735 C CA . ILE A 1 91 ? 0.246 3.695 -1.532 1.00 98.62 91 ILE A CA 1
ATOM 736 C C . ILE A 1 91 ? -0.634 3.119 -2.640 1.00 98.62 91 ILE A C 1
ATOM 738 O O . ILE A 1 91 ? -0.154 2.800 -3.722 1.00 98.62 91 ILE A O 1
ATOM 742 N N . ILE A 1 92 ? -1.931 2.992 -2.380 1.00 98.38 92 ILE A N 1
ATOM 743 C CA . ILE A 1 92 ? -2.910 2.433 -3.314 1.00 98.38 92 ILE A CA 1
ATOM 744 C C . ILE A 1 92 ? -4.020 3.457 -3.522 1.00 98.38 92 ILE A C 1
ATOM 746 O O . ILE A 1 92 ? -4.636 3.924 -2.560 1.00 98.38 92 ILE A O 1
ATOM 750 N N . ARG A 1 93 ? -4.290 3.815 -4.778 1.00 98.31 93 ARG A N 1
ATOM 751 C CA . ARG A 1 93 ? -5.348 4.765 -5.129 1.00 98.31 93 ARG A CA 1
ATOM 752 C C . ARG A 1 93 ? -6.214 4.260 -6.265 1.00 98.31 93 ARG A C 1
ATOM 754 O O . ARG A 1 93 ? -5.714 3.700 -7.240 1.00 98.31 93 ARG A O 1
ATOM 761 N N . ASP A 1 94 ? -7.516 4.489 -6.137 1.00 97.50 94 ASP A N 1
ATOM 762 C CA . ASP A 1 94 ? -8.492 4.215 -7.192 1.00 97.50 94 ASP A CA 1
ATOM 763 C C . ASP A 1 94 ? -8.436 2.769 -7.706 1.00 97.50 94 ASP A C 1
ATOM 765 O O . ASP A 1 94 ? -8.568 2.537 -8.905 1.00 97.50 94 ASP A O 1
ATOM 769 N N . CYS A 1 95 ? -8.200 1.792 -6.824 1.00 96.50 95 CYS A N 1
ATOM 770 C CA . CYS A 1 95 ? -8.041 0.374 -7.163 1.00 96.50 95 CYS A CA 1
ATOM 771 C C . CYS A 1 95 ? -9.286 -0.449 -6.809 1.00 96.50 95 CYS A C 1
ATOM 773 O O . CYS A 1 95 ? -9.988 -0.135 -5.856 1.00 96.50 95 CYS A O 1
ATOM 775 N N . PHE A 1 96 ? -9.554 -1.516 -7.563 1.00 94.00 96 PHE A N 1
ATOM 776 C CA . PHE A 1 96 ? -10.695 -2.407 -7.328 1.00 94.00 96 PHE A CA 1
ATOM 777 C C . PHE A 1 96 ? -10.185 -3.843 -7.281 1.00 94.00 96 PHE A C 1
ATOM 779 O O . PHE A 1 96 ? -9.663 -4.344 -8.282 1.00 94.00 96 PHE A O 1
ATOM 786 N N . SER A 1 97 ? -10.306 -4.468 -6.111 1.00 90.44 97 SER A N 1
ATOM 787 C CA . SER A 1 97 ? -9.885 -5.842 -5.845 1.00 90.44 97 SER A CA 1
ATOM 788 C C . SER A 1 97 ? -10.687 -6.435 -4.687 1.00 90.44 97 SER A C 1
ATOM 790 O O . SER A 1 97 ? -11.152 -5.720 -3.806 1.00 90.44 97 SER A O 1
ATOM 792 N N . ASN A 1 98 ? -10.857 -7.754 -4.634 1.00 86.81 98 ASN A N 1
ATOM 793 C CA . ASN A 1 98 ? -11.531 -8.361 -3.484 1.00 86.81 98 ASN A CA 1
ATOM 794 C C . ASN A 1 98 ? -10.612 -8.413 -2.257 1.00 86.81 98 ASN A C 1
ATOM 796 O O . ASN A 1 98 ? -11.078 -8.178 -1.139 1.00 86.81 98 ASN A O 1
ATOM 800 N N . SER A 1 99 ? -9.325 -8.693 -2.475 1.00 86.31 99 SER A N 1
ATOM 801 C CA . SER A 1 99 ? -8.310 -8.838 -1.428 1.00 86.31 99 SER A CA 1
ATOM 802 C C . SER A 1 99 ? -7.015 -8.089 -1.753 1.00 86.31 99 SER A C 1
ATOM 804 O O . SER A 1 99 ? -6.727 -7.749 -2.909 1.00 86.31 99 SER A O 1
ATOM 806 N N . LEU A 1 100 ? -6.248 -7.822 -0.696 1.00 92.62 100 LEU A N 1
ATOM 807 C CA . LEU A 1 100 ? -4.919 -7.222 -0.720 1.00 92.62 100 LEU A CA 1
ATOM 808 C C . LEU A 1 100 ? -3.970 -8.105 0.095 1.00 92.62 100 LEU A C 1
ATOM 810 O O . LEU A 1 100 ? -4.222 -8.326 1.279 1.00 92.62 100 LEU A O 1
ATOM 814 N N . HIS A 1 101 ? -2.884 -8.557 -0.527 1.00 91.56 101 HIS A N 1
ATOM 815 C CA . HIS A 1 101 ? -1.826 -9.340 0.114 1.00 91.56 101 HIS A CA 1
ATOM 816 C C . HIS A 1 101 ? -0.524 -8.535 0.111 1.00 91.56 101 HIS A C 1
ATOM 818 O O . HIS A 1 101 ? -0.151 -7.945 -0.910 1.00 91.56 101 HIS A O 1
ATOM 824 N N . LEU A 1 102 ? 0.123 -8.439 1.272 1.00 93.44 102 LEU A N 1
ATOM 825 C CA . LEU A 1 102 ? 1.272 -7.573 1.518 1.00 93.44 102 LEU A CA 1
ATOM 826 C C . LEU A 1 102 ? 2.433 -8.360 2.118 1.00 93.44 102 LEU A C 1
ATOM 828 O O . LEU A 1 102 ? 2.254 -9.152 3.043 1.00 93.44 102 LEU A O 1
ATOM 832 N N . GLY A 1 103 ? 3.649 -8.036 1.675 1.00 91.44 103 GLY A N 1
ATOM 833 C CA . GLY A 1 103 ? 4.868 -8.581 2.263 1.00 91.44 103 GLY A CA 1
ATOM 834 C C . GLY A 1 103 ? 5.066 -8.171 3.728 1.00 91.44 103 GLY A C 1
ATOM 835 O O . GLY A 1 103 ? 4.705 -7.072 4.158 1.00 91.44 103 GLY A O 1
ATOM 836 N N . ASN A 1 104 ? 5.721 -9.044 4.495 1.00 91.44 104 ASN A N 1
ATOM 837 C CA . ASN A 1 104 ? 5.968 -8.883 5.936 1.00 91.44 104 ASN A CA 1
ATOM 838 C C . ASN A 1 104 ? 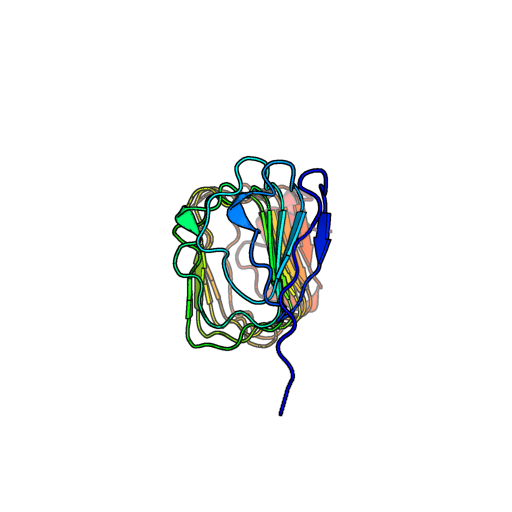6.970 -7.777 6.311 1.00 91.44 104 ASN A C 1
ATOM 840 O O . ASN A 1 104 ? 7.332 -7.655 7.477 1.00 91.44 104 ASN A O 1
ATOM 844 N N . GLN A 1 105 ? 7.471 -7.014 5.344 1.00 93.62 105 GLN A N 1
ATOM 845 C CA . GLN A 1 105 ? 8.346 -5.862 5.564 1.00 93.62 105 GLN A CA 1
ATOM 846 C C . GLN A 1 105 ? 7.630 -4.515 5.404 1.00 93.62 105 GLN A C 1
ATOM 848 O O . GLN A 1 105 ? 8.252 -3.475 5.621 1.00 93.62 105 GLN A O 1
ATOM 853 N N . VAL A 1 106 ? 6.355 -4.510 5.004 1.00 96.44 106 VAL A N 1
ATOM 854 C CA . VAL A 1 106 ? 5.583 -3.276 4.826 1.00 96.44 106 VAL A CA 1
ATOM 855 C C . VAL A 1 106 ? 5.357 -2.630 6.189 1.00 96.44 106 VAL A C 1
ATOM 857 O O . VAL A 1 106 ? 4.696 -3.187 7.062 1.00 96.44 106 VAL A O 1
ATOM 860 N N . GLU A 1 107 ? 5.914 -1.440 6.381 1.00 97.25 107 GLU A N 1
ATOM 861 C CA . GLU A 1 107 ? 5.807 -0.660 7.614 1.00 97.25 107 GLU A CA 1
ATOM 862 C C . GLU A 1 107 ? 4.704 0.403 7.520 1.00 97.25 107 GLU A C 1
ATOM 864 O O . GLU A 1 107 ? 4.165 0.818 8.547 1.00 97.25 107 GLU A O 1
ATOM 869 N N . ARG A 1 108 ? 4.343 0.831 6.303 1.00 98.00 108 ARG A N 1
ATOM 870 C CA . ARG A 1 108 ? 3.315 1.848 6.061 1.00 98.00 108 ARG A CA 1
ATOM 871 C C . ARG A 1 108 ? 2.430 1.497 4.873 1.00 98.00 108 ARG A C 1
ATOM 873 O O . ARG A 1 108 ? 2.931 1.235 3.780 1.00 98.00 108 ARG A O 1
ATOM 880 N N . LEU A 1 109 ? 1.121 1.578 5.086 1.00 98.19 109 LEU A N 1
ATOM 881 C CA . LEU A 1 109 ? 0.103 1.348 4.070 1.00 98.19 109 LEU A CA 1
ATOM 882 C C . LEU A 1 109 ? -0.867 2.527 4.021 1.00 98.19 109 LEU A C 1
ATOM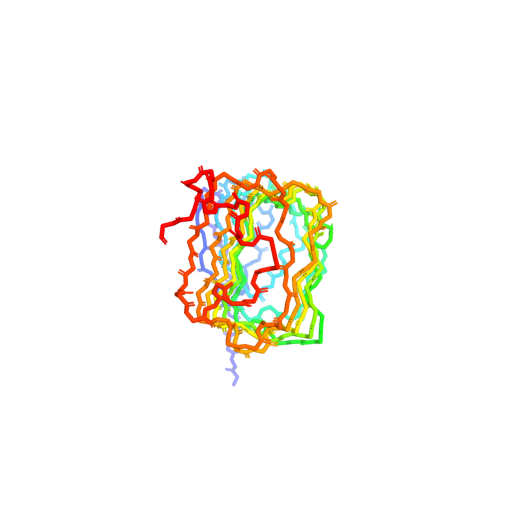 884 O O . LEU A 1 109 ? -1.463 2.894 5.034 1.00 98.19 109 LEU A O 1
ATOM 888 N N . GLU A 1 110 ? -1.052 3.089 2.831 1.00 98.44 110 GLU A N 1
ATOM 889 C CA . GLU A 1 110 ? -2.068 4.103 2.570 1.00 98.44 110 GLU A CA 1
ATOM 890 C C . GLU A 1 110 ? -2.979 3.641 1.439 1.00 98.44 110 GLU A C 1
ATOM 892 O O . GLU A 1 110 ? -2.504 3.297 0.358 1.00 98.44 110 GLU A O 1
ATOM 897 N N . ILE A 1 111 ? -4.289 3.649 1.668 1.00 98.06 111 ILE A N 1
ATOM 898 C CA . ILE A 1 111 ? -5.276 3.265 0.661 1.00 98.06 111 ILE A CA 1
ATOM 899 C C . ILE A 1 111 ? -6.340 4.349 0.573 1.00 98.06 111 ILE A C 1
ATOM 901 O O . ILE A 1 111 ? -6.951 4.719 1.580 1.00 98.06 111 ILE A O 1
ATOM 905 N N . SER A 1 112 ? -6.581 4.846 -0.639 1.00 97.88 112 SER A N 1
ATOM 906 C CA . SER A 1 112 ? -7.618 5.840 -0.896 1.00 97.88 112 SER A CA 1
ATOM 907 C C . SER A 1 112 ? -8.509 5.491 -2.081 1.00 97.88 112 SER A C 1
ATOM 909 O O . SER A 1 112 ? -8.012 5.005 -3.098 1.00 97.88 112 SER A O 1
ATOM 911 N N . SER A 1 113 ? -9.805 5.792 -1.973 1.00 97.06 113 SER A N 1
ATOM 912 C CA . SER A 1 113 ? -10.776 5.679 -3.078 1.00 97.06 113 SER A CA 1
ATOM 913 C C . SER A 1 113 ? -10.766 4.310 -3.759 1.00 97.06 113 SER A C 1
ATOM 915 O O . SER A 1 113 ? -10.866 4.213 -4.975 1.00 97.06 113 SER A O 1
ATOM 917 N N . SER A 1 114 ? -10.573 3.248 -2.984 1.00 96.00 114 SER A N 1
ATOM 918 C CA . SER A 1 114 ? -10.414 1.893 -3.505 1.00 96.00 114 SER A CA 1
ATOM 919 C C . SER A 1 114 ? -11.484 0.967 -2.945 1.00 96.00 114 SER A C 1
ATOM 921 O O . SER A 1 114 ? -12.021 1.184 -1.858 1.00 96.00 114 SER A O 1
ATOM 923 N N . GLU A 1 115 ? -11.774 -0.093 -3.681 1.00 92.62 115 GLU A N 1
ATOM 924 C CA . GLU A 1 115 ? -12.686 -1.138 -3.256 1.00 92.62 115 GLU A CA 1
ATOM 925 C C . GLU A 1 115 ? -11.878 -2.350 -2.813 1.00 92.62 115 GLU A C 1
ATOM 927 O O . GLU A 1 115 ? -11.267 -3.013 -3.644 1.00 92.62 115 GLU A O 1
ATOM 932 N N . PHE A 1 116 ? -11.891 -2.605 -1.504 1.00 91.50 116 PHE A N 1
ATOM 933 C CA . PHE A 1 116 ? -11.418 -3.825 -0.854 1.00 91.50 116 PHE A CA 1
ATOM 934 C C . PHE A 1 116 ? -12.468 -4.235 0.171 1.00 91.50 116 PHE A C 1
ATOM 936 O O . PHE A 1 116 ? -13.013 -3.363 0.845 1.00 91.50 116 PHE A O 1
ATOM 943 N N . LYS A 1 117 ? -12.742 -5.536 0.310 1.00 90.88 117 LYS A N 1
ATOM 944 C CA . LYS A 1 117 ? -13.648 -6.031 1.363 1.00 90.88 117 LYS A CA 1
ATOM 945 C C . LYS A 1 117 ? -12.926 -6.262 2.681 1.00 90.88 117 LYS A C 1
ATOM 947 O O . LYS A 1 117 ? -13.443 -5.913 3.741 1.00 90.88 117 LYS A O 1
ATOM 952 N N . THR A 1 118 ? -11.720 -6.812 2.594 1.00 88.75 118 THR A N 1
ATOM 953 C CA . THR A 1 118 ? -10.897 -7.176 3.745 1.00 88.75 118 THR A CA 1
ATOM 954 C C . THR A 1 118 ? -9.470 -6.703 3.523 1.00 88.75 118 THR A C 1
ATOM 956 O O . THR A 1 118 ? -8.934 -6.826 2.419 1.00 88.75 118 THR A O 1
ATOM 959 N N . ILE A 1 119 ? -8.853 -6.182 4.582 1.00 90.81 119 ILE A N 1
ATOM 960 C CA . ILE A 1 119 ? -7.425 -5.857 4.621 1.00 90.81 119 ILE A CA 1
ATOM 961 C C . ILE A 1 119 ? -6.779 -6.682 5.731 1.00 90.81 119 ILE A C 1
ATOM 963 O O . ILE A 1 119 ? -7.173 -6.577 6.893 1.00 90.81 119 ILE A O 1
ATOM 967 N N . GLU A 1 120 ? -5.773 -7.479 5.379 1.00 90.44 120 GLU A N 1
ATOM 968 C CA . GLU A 1 120 ? -4.949 -8.213 6.341 1.00 90.44 120 GLU A CA 1
ATOM 969 C C . GLU A 1 120 ? -3.604 -7.498 6.498 1.00 90.44 120 GLU A C 1
ATOM 971 O O . GLU A 1 120 ? -2.826 -7.370 5.553 1.00 90.44 120 GLU A O 1
ATOM 976 N N . CYS A 1 121 ? -3.346 -6.961 7.689 1.00 92.00 121 CYS A N 1
ATOM 977 C CA . CYS A 1 121 ? -2.154 -6.165 7.951 1.00 92.00 121 CYS A CA 1
ATOM 978 C C . CYS A 1 121 ? -0.954 -7.065 8.293 1.00 92.00 121 CYS A C 1
ATOM 980 O O . CYS A 1 121 ? -1.059 -7.875 9.221 1.00 92.00 121 CYS A O 1
ATOM 982 N N . PRO A 1 122 ? 0.209 -6.905 7.635 1.00 93.12 122 PRO A N 1
ATOM 983 C CA . PRO A 1 122 ? 1.407 -7.659 7.992 1.00 93.12 122 PRO A CA 1
ATOM 984 C C . PRO A 1 122 ? 1.900 -7.286 9.395 1.00 93.12 122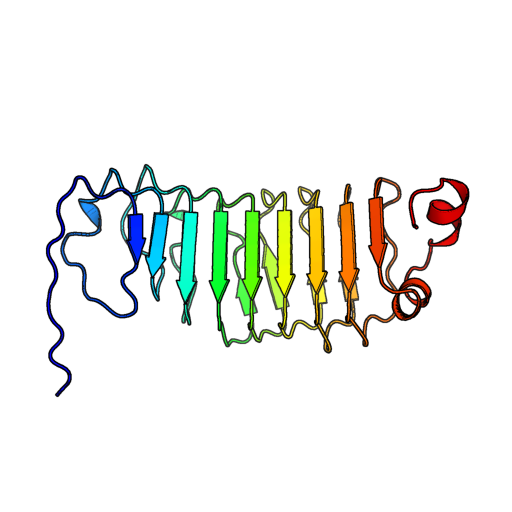 PRO A C 1
ATOM 986 O O . PRO A 1 122 ? 1.628 -6.194 9.898 1.00 93.12 122 PRO A O 1
ATOM 989 N N . GLU A 1 123 ? 2.660 -8.180 10.032 1.00 92.62 123 GLU A N 1
ATOM 990 C CA . GLU A 1 123 ? 3.161 -7.966 11.401 1.00 92.62 123 GLU A CA 1
ATOM 991 C C . GLU A 1 123 ? 4.029 -6.707 11.556 1.00 92.62 123 GLU A C 1
ATOM 993 O O . GLU A 1 123 ? 4.086 -6.127 12.639 1.00 92.62 123 GLU A O 1
ATOM 998 N N . SER A 1 124 ? 4.715 -6.297 10.489 1.00 95.00 124 SER A N 1
ATOM 999 C CA . SER A 1 124 ? 5.596 -5.127 10.453 1.00 95.00 124 SER A CA 1
ATOM 1000 C C . SER A 1 124 ? 4.866 -3.790 10.367 1.00 95.00 124 SER A C 1
ATOM 1002 O O . SER A 1 124 ? 5.521 -2.752 10.490 1.00 95.00 124 SER A O 1
ATOM 1004 N N . LEU A 1 125 ? 3.556 -3.791 10.098 1.00 96.56 125 LEU A N 1
ATOM 1005 C CA . LEU A 1 125 ? 2.817 -2.578 9.769 1.00 96.56 125 LEU A CA 1
ATOM 1006 C C . LEU A 1 125 ? 2.712 -1.652 10.981 1.00 96.56 125 LEU A C 1
ATOM 1008 O O . LEU A 1 125 ? 2.078 -1.984 11.972 1.00 96.56 125 LEU A O 1
ATOM 1012 N N . LYS A 1 126 ? 3.278 -0.450 10.883 1.00 96.81 126 LYS A N 1
ATOM 1013 C CA . LYS A 1 126 ? 3.248 0.565 11.945 1.00 96.81 126 LYS A CA 1
ATOM 1014 C C . LYS A 1 126 ? 2.200 1.634 11.678 1.00 96.81 126 LYS A C 1
ATOM 1016 O O . LYS A 1 126 ? 1.549 2.079 12.619 1.00 96.81 126 LYS A O 1
ATOM 1021 N N . ASP A 1 127 ? 2.030 2.016 10.417 1.00 97.69 127 ASP A N 1
ATOM 1022 C CA . ASP A 1 127 ? 1.158 3.116 10.016 1.00 97.69 127 ASP A CA 1
ATOM 1023 C C . ASP A 1 127 ? 0.125 2.642 8.995 1.00 97.69 127 ASP A C 1
ATOM 1025 O O . ASP A 1 127 ? 0.480 2.149 7.920 1.00 97.69 127 ASP A O 1
ATOM 1029 N N . LEU A 1 128 ? -1.152 2.837 9.316 1.00 97.56 128 LEU A N 1
ATOM 1030 C CA . LEU A 1 128 ? -2.264 2.503 8.435 1.00 97.56 128 LEU A CA 1
ATOM 1031 C C . LEU A 1 128 ? -3.141 3.730 8.200 1.00 97.56 128 LEU A C 1
ATOM 1033 O O . LEU A 1 128 ? -3.694 4.295 9.144 1.00 97.56 128 LEU A O 1
ATOM 1037 N N . VAL A 1 129 ? -3.286 4.119 6.933 1.00 97.50 129 VAL A N 1
ATOM 1038 C CA . VAL A 1 129 ? -4.147 5.225 6.505 1.00 97.50 129 VAL A CA 1
ATOM 1039 C C . VAL A 1 129 ? -5.161 4.717 5.492 1.00 97.50 129 VAL A C 1
ATOM 1041 O O . VAL A 1 129 ? -4.804 4.290 4.399 1.00 97.50 129 VAL A O 1
ATOM 1044 N N . LEU A 1 130 ? -6.436 4.800 5.844 1.00 96.25 130 LEU A N 1
ATOM 1045 C CA . LEU A 1 130 ? -7.558 4.366 5.024 1.00 96.25 130 LEU A CA 1
ATOM 1046 C C . LEU A 1 130 ? -8.488 5.549 4.790 1.00 96.25 130 LEU A C 1
ATOM 1048 O O . LEU A 1 130 ? -8.906 6.222 5.735 1.00 96.25 130 LEU A O 1
ATOM 1052 N N . ASN A 1 131 ? -8.803 5.821 3.528 1.00 95.88 131 ASN A N 1
ATOM 1053 C CA . ASN A 1 131 ? -9.676 6.925 3.162 1.00 95.88 131 ASN A CA 1
ATOM 1054 C C . ASN A 1 131 ? -10.639 6.534 2.039 1.00 95.88 131 ASN A C 1
ATOM 1056 O O . ASN A 1 131 ? -10.204 6.124 0.969 1.00 95.88 131 ASN A O 1
ATOM 1060 N N . ASN A 1 132 ? -11.935 6.764 2.231 1.00 95.19 132 ASN A N 1
ATOM 1061 C CA . ASN A 1 132 ? -12.945 6.572 1.189 1.00 95.19 132 ASN A CA 1
ATOM 1062 C C . ASN A 1 132 ? -12.968 5.124 0.660 1.00 95.19 132 ASN A C 1
ATOM 1064 O O . ASN A 1 132 ? -12.819 4.895 -0.540 1.00 95.19 132 ASN A O 1
ATOM 1068 N N . LEU A 1 133 ? -13.094 4.155 1.574 1.00 93.25 133 LEU A N 1
ATOM 1069 C CA . LEU A 1 133 ? -13.177 2.723 1.269 1.00 93.25 133 LEU A CA 1
ATOM 1070 C C . LEU A 1 133 ? -14.588 2.215 1.583 1.00 93.25 133 LEU A C 1
ATOM 1072 O O . LEU A 1 133 ? -14.838 1.582 2.609 1.00 93.25 133 LEU A O 1
ATOM 1076 N N . ASP A 1 134 ? -15.534 2.525 0.698 1.00 87.44 134 ASP A N 1
ATOM 1077 C CA . ASP A 1 134 ? -16.968 2.308 0.934 1.00 87.44 134 ASP A CA 1
ATOM 1078 C C . ASP A 1 134 ? -17.367 0.828 1.055 1.00 87.44 134 ASP A C 1
ATOM 1080 O O . ASP A 1 134 ? -18.423 0.520 1.607 1.00 87.44 134 ASP A O 1
ATOM 1084 N N . ASN A 1 135 ? -16.532 -0.087 0.556 1.00 90.44 135 ASN A N 1
ATOM 1085 C CA . ASN A 1 135 ? -16.761 -1.533 0.593 1.00 90.44 135 ASN A CA 1
ATOM 1086 C C . ASN A 1 135 ? -15.946 -2.273 1.663 1.00 90.44 135 ASN A C 1
ATOM 1088 O O . ASN A 1 135 ? -16.092 -3.487 1.770 1.00 90.44 135 ASN A O 1
ATOM 1092 N N . LEU A 1 136 ? -15.127 -1.570 2.452 1.00 92.00 136 LEU A N 1
ATOM 1093 C CA . LEU A 1 136 ? -14.315 -2.201 3.489 1.00 92.00 136 LEU A CA 1
ATOM 1094 C C . LEU A 1 136 ? -15.198 -2.663 4.648 1.00 92.00 136 LEU A C 1
ATOM 1096 O O . LEU A 1 136 ? -15.846 -1.845 5.295 1.00 92.00 136 LEU A O 1
ATOM 1100 N N . GLU A 1 137 ? -15.195 -3.965 4.916 1.00 91.62 137 GLU A N 1
ATOM 1101 C CA . GLU A 1 137 ? -16.009 -4.600 5.956 1.00 91.62 137 GLU A CA 1
ATOM 1102 C C . GLU A 1 137 ? -15.173 -4.979 7.188 1.00 91.62 137 GLU A C 1
ATOM 1104 O O . GLU A 1 137 ? -15.667 -4.871 8.317 1.00 91.62 137 GLU A O 1
ATOM 1109 N N . GLU A 1 138 ? -13.912 -5.381 6.979 1.00 89.38 138 GLU A N 1
ATOM 1110 C CA . GLU A 1 138 ? -13.024 -5.923 8.014 1.00 89.38 138 GLU A CA 1
ATOM 1111 C C . GLU A 1 138 ? -11.556 -5.497 7.822 1.00 89.38 138 GLU A C 1
ATOM 1113 O O . GLU A 1 138 ? -11.027 -5.479 6.708 1.00 89.38 138 GLU A O 1
ATOM 1118 N N . ILE A 1 139 ? -10.878 -5.218 8.940 1.00 91.62 139 ILE A N 1
ATOM 1119 C CA . ILE A 1 139 ? -9.423 -5.047 9.013 1.00 91.62 139 ILE A CA 1
ATOM 1120 C C . ILE A 1 139 ? -8.891 -6.037 10.049 1.00 91.62 139 ILE A C 1
ATOM 1122 O O . ILE A 1 139 ? -9.344 -6.025 11.195 1.00 91.62 139 ILE A O 1
ATOM 1126 N N . LYS A 1 140 ? -7.922 -6.869 9.661 1.00 90.06 140 LYS A N 1
ATOM 1127 C CA . LYS A 1 140 ? -7.274 -7.834 10.555 1.00 90.06 140 LYS A CA 1
ATOM 1128 C C . LYS A 1 140 ? -5.866 -7.374 10.899 1.00 90.06 140 LYS A C 1
ATOM 1130 O O . LYS A 1 140 ? -5.027 -7.212 10.014 1.00 90.06 140 LYS A O 1
ATOM 1135 N N . PHE A 1 141 ? -5.600 -7.203 12.189 1.00 90.56 141 PHE A N 1
ATOM 1136 C CA . PHE A 1 141 ? -4.282 -6.837 12.699 1.00 90.56 141 PHE A CA 1
ATOM 1137 C C . PHE A 1 141 ? -3.564 -8.061 13.262 1.00 90.56 141 PHE A C 1
ATOM 1139 O O . PHE A 1 141 ? -4.120 -8.768 14.096 1.00 90.56 141 PHE A O 1
ATOM 1146 N N . ASN A 1 142 ? -2.315 -8.283 12.845 1.00 83.56 142 ASN A N 1
ATOM 1147 C CA . ASN A 1 142 ? -1.534 -9.435 13.307 1.00 83.56 142 ASN A CA 1
ATOM 1148 C C . ASN A 1 142 ? -0.725 -9.168 14.589 1.00 83.56 142 ASN A C 1
ATOM 1150 O O . ASN A 1 142 ? -0.548 -10.080 15.392 1.00 83.56 142 ASN A O 1
ATOM 1154 N N . LYS A 1 143 ? -0.229 -7.941 14.811 1.00 82.00 143 LYS A N 1
ATOM 1155 C CA . LYS A 1 143 ? 0.542 -7.593 16.022 1.00 82.00 143 LYS A CA 1
ATOM 1156 C C . LYS A 1 143 ? 0.332 -6.156 16.483 1.00 82.00 143 LYS A C 1
ATOM 1158 O O . LYS A 1 143 ? -0.588 -5.873 17.238 1.00 82.00 143 LYS A O 1
ATOM 1163 N N . SER A 1 144 ? 1.237 -5.269 16.082 1.00 85.12 144 SER A N 1
ATOM 1164 C CA . SER A 1 144 ? 1.400 -3.936 16.638 1.00 85.12 144 SER A CA 1
ATOM 1165 C C . SER A 1 144 ? 1.155 -2.926 15.548 1.00 85.12 144 SER A C 1
ATOM 1167 O O . SER A 1 144 ? 1.793 -3.006 14.509 1.00 85.12 144 SER A O 1
ATOM 1169 N N . LEU A 1 145 ? 0.297 -1.961 15.825 1.00 95.06 145 LEU A N 1
ATOM 1170 C CA . LEU A 1 145 ? 0.106 -0.779 15.005 1.00 95.06 145 LEU A CA 1
ATOM 1171 C C . LEU A 1 145 ? 0.444 0.433 15.869 1.00 95.06 145 LEU A C 1
ATOM 1173 O O . LEU A 1 145 ? 0.131 0.431 17.058 1.00 95.06 145 LEU A O 1
ATOM 1177 N N . LYS A 1 146 ? 1.089 1.443 15.288 1.00 95.69 146 LYS A N 1
ATOM 1178 C CA . LYS A 1 146 ? 1.432 2.694 15.966 1.00 95.69 146 LYS A CA 1
ATOM 1179 C C . LYS A 1 146 ? 0.408 3.776 15.657 1.00 95.69 146 LYS A C 1
ATOM 1181 O O . LYS A 1 146 ? -0.090 4.429 16.570 1.00 95.69 146 LYS A O 1
ATOM 1186 N N . THR A 1 147 ? 0.088 3.961 14.379 1.00 96.44 147 THR A N 1
ATOM 1187 C CA . THR A 1 147 ? -0.864 4.981 13.940 1.00 96.44 147 THR A CA 1
ATOM 1188 C C . THR A 1 147 ? -1.975 4.373 13.098 1.00 96.44 147 THR A C 1
ATOM 1190 O O . THR A 1 147 ? -1.735 3.572 12.192 1.00 96.44 147 THR A O 1
ATOM 1193 N N . PHE A 1 148 ? -3.208 4.768 13.410 1.00 95.62 148 PHE A N 1
ATOM 1194 C CA . PHE A 1 148 ? -4.396 4.365 12.673 1.00 95.62 148 PHE A CA 1
ATOM 1195 C C . PHE A 1 148 ? -5.176 5.593 12.225 1.00 95.62 148 PHE A C 1
ATOM 1197 O O . PHE A 1 148 ? -5.646 6.385 13.044 1.00 95.62 148 PHE A O 1
ATOM 1204 N N . GLN A 1 149 ? -5.338 5.749 10.918 1.00 95.19 149 GLN A N 1
ATOM 1205 C CA . GLN A 1 149 ? -6.221 6.749 10.342 1.00 95.19 149 GLN A CA 1
ATOM 1206 C C . GLN A 1 149 ? -7.242 6.050 9.462 1.00 95.19 149 GLN A C 1
ATOM 1208 O O . GLN A 1 149 ? -6.877 5.313 8.552 1.00 95.19 149 GLN A O 1
ATOM 1213 N N . CYS A 1 150 ? -8.519 6.282 9.726 1.00 92.75 150 CYS A N 1
ATOM 1214 C CA . CYS A 1 150 ? -9.604 5.673 8.974 1.00 92.75 150 CYS A CA 1
ATOM 1215 C C . CYS A 1 150 ? -10.698 6.715 8.791 1.00 92.75 150 CYS A C 1
ATOM 1217 O O . CYS A 1 150 ? -11.214 7.244 9.770 1.00 92.75 150 CYS A O 1
ATOM 1219 N N . MET A 1 151 ? -10.970 7.075 7.541 1.00 92.62 151 MET A N 1
ATOM 1220 C CA . MET A 1 151 ? -11.934 8.105 7.178 1.00 92.62 151 MET A CA 1
ATOM 1221 C C . MET A 1 151 ? -12.799 7.622 6.021 1.00 92.62 151 MET A C 1
ATOM 1223 O O . MET A 1 151 ? -12.294 7.076 5.044 1.00 92.62 151 MET A O 1
ATOM 1227 N N . ARG A 1 152 ? -14.100 7.895 6.082 1.00 91.56 152 ARG A N 1
ATOM 1228 C CA . ARG A 1 152 ? -15.073 7.513 5.049 1.00 91.56 152 ARG A CA 1
ATOM 1229 C C . ARG A 1 152 ? -15.006 6.014 4.682 1.00 91.56 152 ARG A C 1
ATOM 1231 O O . ARG A 1 152 ? -14.979 5.663 3.511 1.00 91.56 152 ARG A O 1
ATOM 1238 N N . CYS A 1 153 ? -14.963 5.132 5.675 1.00 90.81 153 CYS A N 1
ATOM 1239 C CA . CYS A 1 153 ? -15.018 3.672 5.535 1.00 90.81 153 CYS A CA 1
ATOM 1240 C C . CYS A 1 153 ? -16.364 3.158 6.072 1.00 90.81 153 CYS A C 1
ATOM 1242 O O . CYS A 1 153 ? -16.465 2.584 7.155 1.00 90.81 153 CYS A O 1
ATOM 1244 N N . MET A 1 154 ? -17.436 3.442 5.329 1.00 84.19 154 MET A N 1
ATOM 1245 C CA . MET A 1 154 ? -18.815 3.426 5.842 1.00 84.19 154 MET A CA 1
ATOM 1246 C C . MET A 1 154 ? -19.380 2.035 6.165 1.00 84.19 154 MET A C 1
ATOM 1248 O O . MET A 1 154 ? -20.339 1.940 6.934 1.00 84.19 154 MET A O 1
ATOM 1252 N N . LYS A 1 155 ? -18.828 0.972 5.569 1.00 89.31 155 LYS A N 1
ATOM 1253 C CA . LYS A 1 155 ? -19.256 -0.419 5.791 1.00 89.31 155 LYS A CA 1
ATOM 1254 C C . LYS A 1 155 ? -18.405 -1.172 6.808 1.00 89.31 155 LYS A C 1
ATOM 1256 O O . LYS A 1 155 ? -18.694 -2.341 7.061 1.00 89.31 155 LYS A O 1
ATOM 1261 N N . LEU A 1 156 ? -17.415 -0.515 7.416 1.00 89.44 156 LEU A N 1
ATOM 1262 C CA . LEU A 1 156 ? -16.593 -1.146 8.438 1.00 89.44 156 LEU A CA 1
ATOM 1263 C C . LEU A 1 156 ? -17.517 -1.618 9.557 1.00 89.44 156 LEU A C 1
ATOM 1265 O O . LEU A 1 156 ? -18.301 -0.834 10.081 1.00 89.44 156 LEU A O 1
ATOM 1269 N N . THR A 1 157 ? -17.496 -2.905 9.888 1.00 84.31 157 THR A N 1
ATOM 1270 C CA . THR A 1 157 ? -18.497 -3.460 10.808 1.00 84.31 157 THR A CA 1
ATOM 1271 C C . THR A 1 157 ? -18.042 -3.337 12.255 1.00 84.31 157 THR A C 1
ATOM 1273 O O . THR A 1 157 ? -18.604 -2.556 13.028 1.00 84.31 157 THR A O 1
ATOM 1276 N N . LYS A 1 158 ? -17.029 -4.122 12.622 1.00 83.00 158 LYS A N 1
ATOM 1277 C CA . LYS A 1 158 ? -16.403 -4.185 13.938 1.00 83.00 158 LYS A CA 1
ATOM 1278 C C . LYS A 1 158 ? -14.916 -4.454 13.758 1.00 83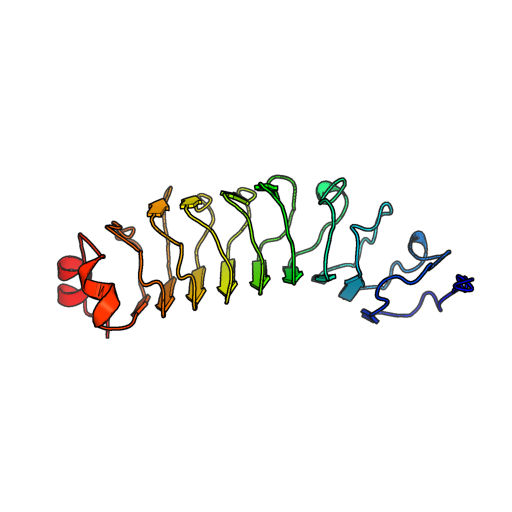.00 158 LYS A C 1
ATOM 1280 O O . LYS A 1 158 ? -14.529 -5.351 13.016 1.00 83.00 158 LYS A O 1
ATOM 1285 N N . THR A 1 159 ? -14.092 -3.695 14.458 1.00 88.94 159 THR A N 1
ATOM 1286 C CA . THR A 1 159 ? -12.640 -3.830 14.421 1.00 88.94 159 THR A CA 1
ATOM 1287 C C . THR A 1 159 ? -12.087 -3.633 15.820 1.00 88.94 159 THR A C 1
ATOM 1289 O O . THR A 1 159 ? -12.471 -2.704 16.529 1.00 88.94 159 THR A O 1
ATOM 1292 N N . GLU A 1 160 ? -11.189 -4.518 16.224 1.00 91.19 160 GLU A N 1
ATOM 1293 C CA . GLU A 1 160 ? -10.400 -4.355 17.437 1.00 91.19 160 GLU A CA 1
ATOM 1294 C C . GLU A 1 160 ? -9.024 -3.830 17.039 1.00 91.19 160 GLU A C 1
ATOM 1296 O O . GLU A 1 160 ? -8.330 -4.443 16.228 1.00 91.19 160 GLU A O 1
ATOM 1301 N N . LEU A 1 161 ? -8.651 -2.658 17.554 1.00 93.38 161 LEU A N 1
ATOM 1302 C CA . LEU A 1 161 ? -7.336 -2.085 17.275 1.00 93.38 161 LEU A CA 1
ATOM 1303 C C . LEU A 1 161 ? -6.304 -2.670 18.245 1.00 93.38 161 LEU A C 1
ATOM 1305 O O . LEU A 1 161 ? -6.626 -2.858 19.420 1.00 93.38 161 LEU A O 1
ATOM 1309 N N . PRO A 1 162 ? -5.050 -2.895 17.823 1.00 93.69 162 PRO A N 1
ATOM 1310 C CA . PRO A 1 162 ? -3.988 -3.257 18.750 1.00 93.69 162 PRO A CA 1
ATOM 1311 C C . PRO A 1 162 ? -3.850 -2.231 19.878 1.00 93.69 162 PRO A C 1
ATOM 1313 O O . PRO A 1 162 ? -3.826 -1.027 19.628 1.00 93.69 162 PRO A O 1
ATOM 1316 N N . ILE A 1 163 ? -3.669 -2.694 21.116 1.00 91.94 163 ILE A N 1
ATOM 1317 C CA . ILE A 1 163 ? -3.446 -1.809 22.277 1.00 91.94 163 ILE A CA 1
ATOM 1318 C C . ILE A 1 163 ? -2.179 -0.948 22.149 1.00 91.94 163 ILE A C 1
ATOM 1320 O O . ILE A 1 163 ? -2.011 0.018 22.881 1.00 91.94 163 ILE A O 1
ATOM 1324 N N . THR A 1 164 ? -1.283 -1.292 21.219 1.00 94.00 164 THR A N 1
ATOM 1325 C CA . THR A 1 164 ? -0.059 -0.539 20.924 1.00 94.00 164 THR A CA 1
ATOM 1326 C C . THR A 1 164 ? -0.308 0.751 20.148 1.00 94.00 164 THR A C 1
ATOM 1328 O O . THR A 1 164 ? 0.645 1.491 19.927 1.00 94.00 164 THR A O 1
ATOM 1331 N N . VAL A 1 165 ? -1.532 0.996 19.664 1.00 95.50 165 VAL A N 1
ATOM 1332 C CA . VAL A 1 165 ? -1.834 2.198 18.883 1.00 95.50 165 VAL A CA 1
ATOM 1333 C C . VAL A 1 165 ? -1.654 3.431 19.760 1.00 95.50 165 VAL A C 1
ATOM 1335 O O . VAL A 1 165 ? -2.287 3.567 20.799 1.00 95.50 165 VAL A O 1
ATOM 1338 N N . GLU A 1 166 ? -0.804 4.346 19.306 1.00 94.88 166 GLU A N 1
ATOM 1339 C CA . GLU A 1 166 ? -0.449 5.587 20.000 1.00 94.88 166 GLU A CA 1
ATOM 1340 C C . GLU A 1 166 ? -1.220 6.795 19.453 1.00 94.88 166 GLU A C 1
ATOM 1342 O O . GLU A 1 166 ? -1.282 7.841 20.095 1.00 94.88 166 GLU A O 1
ATOM 1347 N N . SER A 1 167 ? -1.797 6.683 18.253 1.00 94.06 167 SER A N 1
ATOM 1348 C CA . SER A 1 167 ? -2.567 7.760 17.632 1.00 94.06 167 SER A CA 1
ATOM 1349 C C . SER A 1 167 ? -3.686 7.219 16.752 1.00 94.06 167 SER A C 1
ATOM 1351 O O . SER A 1 167 ? -3.440 6.423 15.840 1.00 94.06 167 SER A O 1
ATOM 1353 N N . ILE A 1 168 ? -4.910 7.696 17.002 1.00 94.19 168 ILE A N 1
ATOM 1354 C CA . ILE A 1 168 ? -6.096 7.373 16.204 1.00 94.19 168 ILE A CA 1
ATOM 1355 C C . ILE A 1 168 ? -6.683 8.653 15.610 1.00 94.19 168 ILE A C 1
ATOM 1357 O O . ILE A 1 168 ? -6.981 9.607 16.329 1.00 94.19 168 ILE A O 1
ATOM 1361 N N . LYS A 1 169 ? -6.918 8.653 14.294 1.00 93.12 169 LYS A N 1
ATOM 1362 C CA . LYS A 1 169 ? -7.657 9.708 13.589 1.00 93.12 169 LYS A CA 1
ATOM 1363 C C . LYS A 1 169 ? -8.814 9.107 12.798 1.00 93.12 169 LYS A C 1
ATOM 1365 O O . LYS A 1 169 ? -8.599 8.463 11.775 1.00 93.12 169 LYS A O 1
ATOM 1370 N N . MET A 1 170 ? -10.042 9.337 13.256 1.00 89.50 170 MET A N 1
ATOM 1371 C CA . MET A 1 170 ? -11.252 8.805 12.618 1.00 89.50 170 MET A CA 1
ATOM 1372 C C . MET A 1 170 ? -12.416 9.784 12.686 1.00 89.50 170 MET A C 1
ATOM 1374 O O . MET A 1 170 ? -12.467 10.622 13.587 1.00 89.50 170 MET A O 1
ATOM 1378 N N . MET A 1 171 ? -13.392 9.662 11.782 1.00 85.75 171 MET A N 1
ATOM 1379 C CA . MET A 1 171 ? -14.645 10.402 11.938 1.00 85.75 171 MET A CA 1
ATOM 1380 C C . MET A 1 171 ? -15.476 9.800 13.077 1.00 85.75 171 MET A C 1
ATOM 1382 O O . MET A 1 171 ? -15.506 8.587 13.281 1.00 85.75 171 MET A O 1
ATOM 1386 N N . ARG A 1 172 ? -16.230 10.636 13.806 1.00 80.94 172 ARG A N 1
ATOM 1387 C CA . ARG A 1 172 ? -17.107 10.173 14.906 1.00 80.94 172 ARG A CA 1
ATOM 1388 C C . ARG A 1 172 ? -18.085 9.078 14.477 1.00 80.94 172 ARG A C 1
ATOM 1390 O O . ARG A 1 172 ? -18.375 8.179 15.257 1.00 80.94 172 ARG A O 1
ATOM 1397 N N . SER A 1 173 ? -18.581 9.146 13.242 1.00 82.69 173 SER A N 1
ATOM 1398 C CA . SER A 1 173 ? -19.478 8.137 12.669 1.00 82.69 173 SER A CA 1
ATOM 1399 C C . SER A 1 173 ? -18.844 6.751 12.567 1.00 82.69 173 SER A C 1
ATOM 1401 O O . SER A 1 173 ? -19.580 5.771 12.532 1.00 82.69 173 SER A O 1
ATOM 1403 N N . GLU A 1 174 ? -17.515 6.673 12.534 1.00 83.38 174 GLU A N 1
ATOM 1404 C CA . GLU A 1 174 ? -16.748 5.443 12.337 1.00 83.38 174 GLU A CA 1
ATOM 1405 C C . GLU A 1 174 ? -16.240 4.861 13.653 1.00 83.38 174 GLU A C 1
ATOM 1407 O O . GLU A 1 174 ? -16.075 3.652 13.771 1.00 83.38 174 GLU A O 1
ATOM 1412 N N . GLN A 1 175 ? -16.057 5.701 14.676 1.00 84.69 175 GLN A N 1
ATOM 1413 C CA . GLN A 1 175 ? -15.606 5.270 16.002 1.00 84.69 175 GLN A CA 1
ATOM 1414 C C . GLN A 1 175 ? -16.509 4.186 16.612 1.00 84.69 175 GLN A C 1
ATOM 1416 O O . GLN A 1 175 ? -16.020 3.315 17.323 1.00 84.69 175 GLN A O 1
ATOM 1421 N N . LYS A 1 176 ? -17.813 4.178 16.290 1.00 85.00 176 LYS A N 1
ATOM 1422 C CA . LYS A 1 176 ? -18.773 3.150 16.744 1.00 85.00 176 LYS A CA 1
ATOM 1423 C C . LYS A 1 176 ? -18.414 1.719 16.309 1.00 85.00 176 LYS A C 1
ATOM 1425 O O . LYS A 1 176 ? -18.983 0.770 16.840 1.00 85.00 176 LYS A O 1
ATOM 1430 N N . HIS A 1 177 ? -17.522 1.576 15.330 1.00 86.62 177 HIS A N 1
ATOM 1431 C CA . HIS A 1 177 ? -17.054 0.293 14.813 1.00 86.62 177 HIS A CA 1
ATOM 1432 C C . HIS A 1 177 ? -15.798 -0.212 15.533 1.00 86.62 177 HIS A C 1
ATOM 1434 O O . HIS A 1 177 ? -15.417 -1.363 15.344 1.00 86.62 177 HIS A O 1
ATOM 1440 N N . ILE A 1 178 ? -15.171 0.606 16.382 1.00 89.62 178 ILE A N 1
ATOM 1441 C CA . ILE A 1 178 ? -13.998 0.210 17.162 1.00 89.62 178 ILE A CA 1
ATOM 1442 C C . ILE A 1 178 ? -14.450 -0.410 18.486 1.00 89.62 178 ILE A C 1
ATOM 1444 O O . ILE A 1 178 ? -15.076 0.254 19.310 1.00 89.62 178 ILE A O 1
ATOM 1448 N N . LEU A 1 179 ? -14.138 -1.691 18.693 1.00 89.25 179 LEU A N 1
ATOM 1449 C CA . LEU A 1 179 ? -14.638 -2.470 19.833 1.00 89.25 179 LEU A CA 1
ATOM 1450 C C . LEU A 1 179 ? -14.023 -2.052 21.169 1.00 89.25 179 LEU A C 1
ATOM 1452 O O . LEU A 1 179 ? -14.716 -1.991 22.179 1.00 89.25 179 LEU A O 1
ATOM 1456 N N . ASN A 1 180 ? -12.731 -1.743 21.168 1.00 92.50 180 ASN A N 1
ATOM 1457 C CA . ASN A 1 180 ? -11.956 -1.348 22.340 1.00 92.50 180 ASN A CA 1
ATOM 1458 C C . ASN A 1 180 ? -11.726 0.171 22.396 1.00 92.50 180 ASN A C 1
ATOM 1460 O O . ASN A 1 180 ? -10.709 0.638 22.900 1.00 92.50 180 ASN A O 1
ATOM 1464 N N . LEU A 1 181 ? -12.674 0.958 21.875 1.00 90.31 181 LEU A N 1
ATOM 1465 C CA . LEU A 1 181 ? -12.567 2.416 21.802 1.00 90.31 181 LEU A CA 1
ATOM 1466 C C . LEU A 1 181 ? -12.386 3.077 23.177 1.00 90.31 181 LEU A C 1
ATOM 1468 O O . LEU A 1 181 ? -11.667 4.070 23.288 1.00 90.31 181 LEU A O 1
ATOM 1472 N N . ASP A 1 182 ? -13.038 2.545 24.212 1.00 90.44 182 ASP A N 1
ATOM 1473 C CA . ASP A 1 182 ? -13.013 3.136 25.553 1.00 90.44 182 ASP A CA 1
ATOM 1474 C C . ASP A 1 182 ? -11.607 3.116 26.164 1.00 90.44 182 ASP A C 1
ATOM 1476 O O . ASP A 1 182 ? -11.189 4.124 26.730 1.00 90.44 182 ASP A O 1
ATOM 1480 N N . TYR A 1 183 ?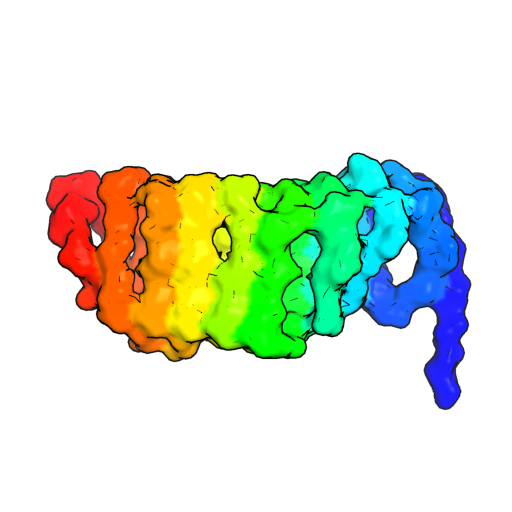 -10.822 2.060 25.910 1.00 93.06 183 TYR A N 1
ATOM 1481 C CA . TYR A 1 183 ? -9.401 2.014 26.274 1.00 93.06 183 TYR A CA 1
ATOM 1482 C C . TYR A 1 183 ? -8.647 3.231 25.719 1.00 93.06 183 TYR A C 1
ATOM 1484 O O . TYR A 1 183 ? -7.963 3.940 26.454 1.00 93.06 183 TYR A O 1
ATOM 1492 N N . PHE A 1 184 ? -8.817 3.538 24.432 1.00 92.94 184 PHE A N 1
ATOM 1493 C CA . PHE A 1 184 ? -8.112 4.653 23.797 1.00 92.94 184 PHE A CA 1
ATOM 1494 C C . PHE A 1 184 ? -8.598 6.026 24.272 1.00 92.94 184 PHE A C 1
ATOM 1496 O O . PHE A 1 184 ? -7.805 6.969 24.314 1.00 92.94 184 PHE A O 1
ATOM 1503 N N . LYS A 1 185 ? -9.875 6.156 24.652 1.00 90.25 185 LYS A N 1
ATOM 1504 C CA . LYS A 1 185 ? -10.404 7.390 25.254 1.00 90.25 185 LYS A CA 1
ATOM 1505 C C . LYS A 1 185 ? -9.812 7.638 26.637 1.00 90.25 185 LYS A C 1
ATOM 1507 O O . LYS A 1 185 ? -9.370 8.749 26.906 1.00 90.25 185 LYS A O 1
ATOM 1512 N N . GLU A 1 186 ? -9.762 6.615 27.488 1.00 93.12 186 GLU A N 1
ATOM 1513 C CA . GLU A 1 186 ? -9.188 6.708 28.839 1.00 93.12 186 GLU A CA 1
ATOM 1514 C C . GLU A 1 186 ? -7.707 7.114 28.817 1.00 93.12 186 GLU A C 1
ATOM 1516 O O . GLU A 1 186 ? -7.232 7.800 29.721 1.00 93.12 186 GLU A O 1
ATOM 1521 N N . HIS A 1 187 ? -6.993 6.747 27.750 1.00 92.56 187 HIS A N 1
ATOM 1522 C CA . HIS A 1 187 ? -5.574 7.043 27.564 1.00 92.56 187 HIS A CA 1
ATOM 1523 C C . HIS A 1 187 ? -5.304 8.284 26.686 1.00 92.56 187 HIS A C 1
ATOM 1525 O O . HIS A 1 187 ? -4.148 8.558 26.376 1.00 92.56 187 HIS A O 1
ATOM 1531 N N . ASN A 1 188 ? -6.329 9.065 26.307 1.00 89.12 188 ASN A N 1
ATOM 1532 C CA . ASN A 1 188 ? -6.216 10.263 25.450 1.00 89.12 188 ASN A CA 1
ATOM 1533 C C . ASN A 1 188 ? -5.532 10.014 24.084 1.00 89.12 188 ASN A C 1
ATOM 1535 O O . ASN A 1 188 ? -4.821 10.874 23.567 1.00 89.12 188 ASN A O 1
ATOM 1539 N N . ILE A 1 189 ? -5.736 8.831 23.500 1.00 88.62 189 ILE A N 1
ATOM 1540 C CA . ILE A 1 189 ? -5.135 8.414 22.218 1.00 88.62 189 ILE A CA 1
ATOM 1541 C C . ILE A 1 189 ? -5.995 8.837 21.015 1.00 88.62 189 ILE A C 1
ATOM 1543 O O . ILE A 1 189 ? -5.489 9.013 19.901 1.00 88.62 189 ILE A O 1
ATOM 1547 N N . ILE A 1 190 ? -7.302 9.004 21.229 1.00 82.69 190 ILE A N 1
ATOM 1548 C CA . ILE A 1 190 ? -8.255 9.435 20.207 1.00 82.69 190 ILE A CA 1
ATOM 1549 C C . ILE A 1 190 ? -8.786 10.837 20.521 1.00 82.69 190 ILE A C 1
ATOM 1551 O O . ILE A 1 190 ? -9.243 11.095 21.633 1.00 82.69 190 ILE A O 1
ATOM 1555 N N . ASN A 1 191 ? -8.730 11.719 19.520 1.00 61.97 191 ASN A N 1
ATOM 1556 C CA . ASN A 1 191 ? -9.303 13.070 19.561 1.00 61.97 191 ASN A CA 1
ATOM 1557 C C . ASN A 1 191 ? -10.645 13.126 18.820 1.00 61.97 191 ASN A C 1
ATOM 1559 O O . ASN A 1 191 ? -10.742 12.522 17.726 1.00 61.97 191 ASN A O 1
#

Organism: Entamoeba dispar (strain ATCC PRA-260 / SAW760) (NCBI:txid370354)

Solvent-accessible surface area (backbone atoms only — not comparable to full-atom values): 9746 Å² total; per-residue (Å²): 132,85,80,82,62,80,41,80,72,71,51,80,42,42,67,47,79,48,72,87,58,49,59,79,48,60,66,61,30,52,52,23,29,35,40,35,27,34,58,60,67,95,52,64,38,88,46,24,40,34,38,36,33,49,52,31,86,62,59,73,60,40,62,62,40,71,22,44,31,39,37,41,31,51,33,70,52,66,65,47,68,39,53,60,40,59,30,31,33,42,38,38,33,51,27,41,26,54,36,50,44,58,18,67,62,26,31,32,44,37,42,32,57,26,42,34,38,44,44,60,45,37,58,46,26,34,37,41,39,40,33,43,23,62,52,24,36,44,62,46,77,70,58,49,33,38,37,43,32,46,36,62,44,79,44,45,56,64,33,69,74,44,89,60,46,64,38,44,48,57,47,77,89,52,52,81,22,38,74,59,46,64,63,37,52,79,68,68,30,51,117

Secondary structure (DSSP, 8-state):
-----EE---TT-SEEE-TT-EETTGGG-TT--EEEESS--SS--TT--EEEEES-S--TTGGG---SEEEEES-BSSEEEETT---SEEEEES-B-SEEEE-TT--EEEEES-B-SEEEE-TT--EEEEES-TT--EEEE-S--SEEEEES-TT---BPPPTT--EEEE-HHHHTTBTTHHHHHHTT-B-

Radius of gyration: 18.76 Å; Cα contacts (8 Å, |Δi|>4): 497; chains: 1; bounding box: 42×24×65 Å

pLDDT: mean 91.84, std 7.2, range [46.78, 98.62]